Protein AF-A0A2N2CXR4-F1 (afdb_monomer_lite)

Foldseek 3Di:
DPPDPPPPWWALLRVLCVQLVHDLCRLCVQLVHHSVLSVLCGTLPPDVVNPDDPVSLLSSLVNSQDDPDVVLSVVSSVVSVLSNCLSRPPVSVVLLVQLDADALVVLVVQLVVLVVQLVVLVVVVVVQPPVPDHDPVRVVSVVSNVVSVSSNVSSVSNNSVNVSVPPDDDPDDPPPDDDDDDDDDDDDDDDDDDDDDDDDPDD

Radius of gyration: 23.23 Å; chains: 1; bounding box: 63×58×6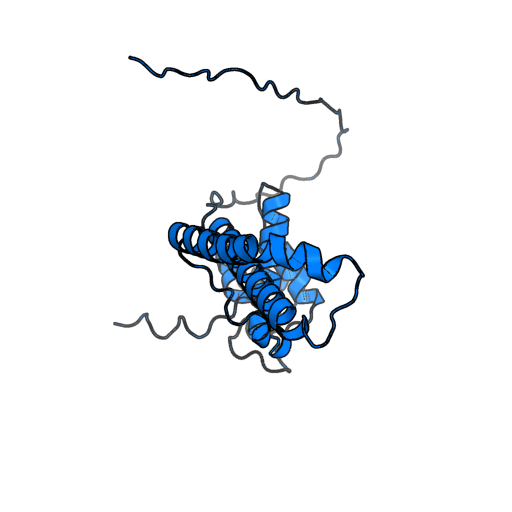0 Å

Structure (mmCIF, N/CA/C/O backbone):
data_AF-A0A2N2CXR4-F1
#
_entry.id   AF-A0A2N2CXR4-F1
#
loop_
_atom_site.group_PDB
_atom_site.id
_atom_site.type_symbol
_atom_site.label_atom_id
_atom_site.label_alt_id
_atom_site.label_comp_id
_atom_site.label_asym_id
_atom_site.label_entity_id
_atom_site.label_seq_id
_atom_site.pdbx_PDB_ins_code
_atom_site.Cartn_x
_atom_site.Cartn_y
_atom_site.Cartn_z
_atom_site.occupancy
_atom_site.B_iso_or_equiv
_atom_site.auth_seq_id
_atom_site.auth_comp_id
_atom_site.auth_asym_id
_atom_site.auth_atom_id
_atom_site.pdbx_PDB_model_num
ATOM 1 N N . MET A 1 1 ? 7.516 17.811 29.168 1.00 33.75 1 MET A N 1
ATOM 2 C CA . MET A 1 1 ? 8.165 16.706 28.424 1.00 33.75 1 MET A CA 1
ATOM 3 C C . MET A 1 1 ? 7.688 15.344 28.939 1.00 33.75 1 MET A C 1
ATOM 5 O O . MET A 1 1 ? 8.424 14.679 29.652 1.00 33.75 1 MET A O 1
ATOM 9 N N . LYS A 1 2 ? 6.444 14.931 28.651 1.00 31.83 2 LYS A N 1
ATOM 10 C CA . LYS A 1 2 ? 5.921 13.617 29.097 1.00 31.83 2 LYS A CA 1
ATOM 11 C C . LYS A 1 2 ? 5.058 12.871 28.061 1.00 31.83 2 LYS A C 1
ATOM 13 O O . LYS A 1 2 ? 4.431 11.892 28.432 1.00 31.83 2 LYS A O 1
ATOM 18 N N . ASN A 1 3 ? 5.061 13.284 26.787 1.00 34.56 3 ASN A N 1
ATOM 19 C CA . ASN A 1 3 ? 4.155 12.723 25.769 1.00 34.56 3 ASN A CA 1
ATOM 20 C C . ASN A 1 3 ? 4.818 12.120 24.518 1.00 34.56 3 ASN A C 1
ATOM 22 O O . ASN A 1 3 ? 4.102 11.640 23.654 1.00 34.56 3 ASN A O 1
ATOM 26 N N . GLU A 1 4 ? 6.146 12.072 24.398 1.00 30.48 4 GLU A N 1
ATOM 27 C CA . GLU A 1 4 ? 6.780 11.630 23.135 1.00 30.48 4 GLU A CA 1
ATOM 28 C C . GLU A 1 4 ? 7.177 10.144 23.100 1.00 30.48 4 GLU A C 1
ATOM 30 O O . GLU A 1 4 ? 7.598 9.640 22.063 1.00 30.48 4 GLU A O 1
ATOM 35 N N . MET A 1 5 ? 7.021 9.406 24.206 1.00 27.78 5 MET A N 1
ATOM 36 C CA . MET A 1 5 ? 7.515 8.023 24.311 1.00 27.78 5 MET A CA 1
ATOM 37 C C . MET A 1 5 ? 6.446 6.937 24.091 1.00 27.78 5 MET A C 1
ATOM 39 O O . MET A 1 5 ? 6.788 5.761 24.097 1.00 27.78 5 MET A O 1
ATOM 43 N N . ASN A 1 6 ? 5.173 7.305 23.885 1.00 29.72 6 ASN A N 1
ATOM 44 C CA . ASN A 1 6 ? 4.057 6.348 23.767 1.00 29.72 6 ASN A CA 1
ATOM 45 C C . ASN A 1 6 ? 3.526 6.167 22.329 1.00 29.72 6 ASN A C 1
ATOM 47 O O . ASN A 1 6 ? 2.698 5.296 22.080 1.00 29.72 6 ASN A O 1
ATOM 51 N N . GLU A 1 7 ? 4.013 6.970 21.380 1.00 39.06 7 GLU A N 1
ATOM 52 C CA . GLU A 1 7 ? 3.578 6.948 19.972 1.00 39.06 7 GLU A CA 1
ATOM 53 C C . GLU A 1 7 ? 4.252 5.831 19.151 1.00 39.06 7 GLU A C 1
ATOM 55 O O . GLU A 1 7 ? 3.796 5.496 18.068 1.00 39.06 7 GLU A O 1
ATOM 60 N N . ARG A 1 8 ? 5.322 5.200 19.660 1.00 40.19 8 ARG A N 1
ATOM 61 C CA . ARG A 1 8 ? 6.089 4.176 18.916 1.00 40.19 8 ARG A CA 1
ATOM 62 C C . ARG A 1 8 ? 5.565 2.741 19.055 1.00 40.19 8 ARG A C 1
ATOM 64 O O . ARG A 1 8 ? 6.205 1.825 18.554 1.00 40.19 8 ARG A O 1
ATOM 71 N N . CYS A 1 9 ? 4.439 2.533 19.742 1.00 45.31 9 CYS A N 1
ATOM 72 C CA . CYS A 1 9 ? 3.936 1.195 20.084 1.00 45.31 9 CYS A CA 1
ATOM 73 C C . CYS A 1 9 ? 2.449 0.973 19.748 1.00 45.31 9 CYS A C 1
ATOM 75 O O . CYS A 1 9 ? 1.791 0.151 20.395 1.00 45.31 9 CYS A O 1
ATOM 77 N N . LYS A 1 10 ? 1.900 1.679 18.756 1.00 59.31 10 LYS A N 1
ATOM 78 C CA . LYS A 1 10 ? 0.556 1.398 18.230 1.00 59.31 10 LYS A CA 1
ATOM 79 C C . LYS A 1 10 ? 0.675 0.654 16.901 1.00 59.31 10 LYS A C 1
ATOM 81 O O . LYS A 1 10 ? 1.499 1.021 16.077 1.00 59.31 10 LYS A O 1
ATOM 86 N N . SER A 1 11 ? -0.102 -0.414 16.733 1.00 80.00 11 SER A N 1
ATOM 87 C CA . SER A 1 11 ? -0.274 -1.042 15.417 1.00 80.00 11 SER A CA 1
ATOM 88 C C . SER A 1 11 ? -1.211 -0.200 14.552 1.00 80.00 11 SER A C 1
ATOM 90 O O . SER A 1 11 ? -2.109 0.464 15.084 1.00 80.00 11 SER A O 1
ATOM 92 N N . VAL A 1 12 ? -1.095 -0.325 13.228 1.00 86.88 12 VAL A N 1
ATOM 93 C CA . VAL A 1 12 ? -2.040 0.267 12.266 1.00 86.88 12 VAL A CA 1
ATOM 94 C C . VAL A 1 12 ? -3.501 -0.014 12.636 1.00 86.88 12 VAL A C 1
ATOM 96 O O . VAL A 1 12 ? -4.352 0.868 12.551 1.00 86.88 12 VAL A O 1
ATOM 99 N N . LEU A 1 13 ? -3.813 -1.223 13.111 1.00 90.44 13 LEU A N 1
ATOM 100 C CA . LEU A 1 13 ? -5.183 -1.618 13.459 1.00 90.44 13 LEU A CA 1
ATOM 101 C C . LEU A 1 13 ? -5.772 -0.768 14.591 1.00 90.44 13 LEU A C 1
ATOM 103 O O . LEU A 1 13 ? -6.946 -0.392 14.537 1.00 90.44 13 LEU A O 1
ATOM 107 N N . LYS A 1 14 ? -4.949 -0.430 15.589 1.00 92.25 14 LYS A N 1
ATOM 108 C CA . LYS A 1 14 ? -5.348 0.428 16.704 1.00 92.25 14 LYS A CA 1
ATOM 109 C C . LYS A 1 14 ? -5.661 1.842 16.231 1.00 92.25 14 LYS A C 1
ATOM 111 O O . LYS A 1 14 ? -6.674 2.411 16.637 1.00 92.25 14 LYS A O 1
ATOM 116 N N . ASP A 1 15 ? -4.817 2.382 15.359 1.00 89.38 15 ASP A N 1
ATOM 117 C CA . ASP A 1 15 ? -4.978 3.737 14.837 1.00 89.38 15 ASP A CA 1
ATOM 118 C C . ASP A 1 15 ? -6.276 3.868 14.038 1.00 89.38 15 ASP A C 1
ATOM 120 O O . ASP A 1 15 ? -7.032 4.820 14.238 1.00 89.38 15 ASP A O 1
ATOM 124 N N . TYR A 1 16 ? -6.600 2.882 13.197 1.00 91.69 16 TYR A N 1
ATOM 125 C CA . TYR A 1 16 ? -7.872 2.866 12.472 1.00 91.69 16 TYR A CA 1
ATOM 126 C C . TYR A 1 16 ? -9.084 2.773 13.398 1.00 91.69 16 TYR A C 1
ATOM 128 O O . TYR A 1 16 ? -10.056 3.502 13.192 1.00 91.69 16 TYR A O 1
ATOM 136 N N . ARG A 1 17 ? -9.031 1.943 14.448 1.00 94.62 17 ARG A N 1
ATOM 137 C CA . ARG A 1 17 ? -10.114 1.872 15.439 1.00 94.62 17 ARG A CA 1
ATOM 138 C C . ARG A 1 17 ? -10.334 3.219 16.132 1.00 94.62 17 ARG A C 1
ATOM 140 O O . ARG A 1 17 ? -11.475 3.661 16.269 1.00 94.62 17 ARG A O 1
ATOM 147 N N . GLU A 1 18 ? -9.252 3.860 16.577 1.00 92.69 18 GLU A N 1
ATOM 148 C CA . GLU A 1 18 ? -9.302 5.159 17.258 1.00 92.69 18 GLU A CA 1
ATOM 149 C C . GLU A 1 18 ? -9.856 6.251 16.330 1.00 92.69 18 GLU A C 1
ATOM 151 O O . GLU A 1 18 ? -10.735 7.010 16.741 1.00 92.69 18 GLU A O 1
ATOM 156 N N . ARG A 1 19 ? -9.431 6.282 15.060 1.00 89.19 19 ARG A N 1
ATOM 157 C CA . ARG A 1 19 ? -9.952 7.210 14.037 1.00 89.19 19 ARG A CA 1
ATOM 158 C C . ARG A 1 19 ? -11.431 6.989 13.726 1.00 89.19 19 ARG A C 1
ATOM 160 O O . ARG A 1 19 ? -12.150 7.953 13.481 1.00 89.19 19 ARG A O 1
ATOM 167 N N . ALA A 1 20 ? -11.889 5.742 13.770 1.00 91.12 20 ALA A N 1
ATOM 168 C CA . ALA A 1 20 ? -13.296 5.387 13.611 1.00 91.12 20 ALA A CA 1
ATOM 169 C C . ALA A 1 20 ? -14.156 5.738 14.844 1.00 91.12 20 ALA A C 1
ATOM 171 O O . ALA A 1 20 ? -15.376 5.593 14.807 1.00 91.12 20 ALA A O 1
ATOM 172 N N . GLY A 1 21 ? -13.540 6.198 15.941 1.00 92.88 21 GLY A N 1
ATOM 173 C CA . GLY A 1 21 ? -14.231 6.598 17.166 1.00 92.88 21 GLY A CA 1
ATOM 174 C C . GLY A 1 21 ? -14.663 5.434 18.060 1.00 92.88 21 GLY A C 1
ATOM 175 O O . GLY A 1 21 ? -15.409 5.649 19.016 1.00 92.88 21 GLY A O 1
ATOM 176 N N . PHE A 1 22 ? -14.198 4.211 17.792 1.00 94.69 22 PHE A N 1
ATOM 177 C CA . PHE A 1 22 ? -14.579 3.038 18.575 1.00 94.69 22 PHE A CA 1
ATOM 178 C C . PHE A 1 22 ? -13.712 2.866 19.819 1.00 94.69 22 PHE A C 1
ATOM 180 O O . PHE A 1 22 ? -12.477 2.859 19.762 1.00 94.69 22 PHE A O 1
ATOM 187 N N . LYS A 1 23 ? -14.366 2.602 20.953 1.00 95.50 23 LYS A N 1
ATOM 188 C CA . LYS A 1 23 ? -13.687 2.036 22.126 1.00 95.50 23 LYS A CA 1
ATOM 189 C C . LYS A 1 23 ? -13.303 0.581 21.854 1.00 95.50 23 LYS A C 1
ATOM 191 O O . LYS A 1 23 ? -13.947 -0.098 21.055 1.00 95.50 23 LYS A O 1
ATOM 196 N N . GLN A 1 24 ? -12.270 0.092 22.535 1.00 95.25 24 GLN A N 1
ATOM 197 C CA . GLN A 1 24 ? -11.781 -1.275 22.351 1.00 95.25 24 GLN A CA 1
ATOM 198 C C . GLN A 1 24 ? -12.871 -2.311 22.667 1.00 95.25 24 GLN A C 1
ATOM 200 O O . GLN A 1 24 ? -13.072 -3.247 21.903 1.00 95.25 24 GLN A O 1
ATOM 205 N N . GLU A 1 25 ? -13.627 -2.127 23.748 1.00 96.31 25 GLU A N 1
ATOM 206 C CA . GLU A 1 25 ? -14.702 -3.043 24.144 1.00 96.31 25 GLU A CA 1
ATOM 207 C C . GLU A 1 25 ? -15.841 -3.063 23.121 1.00 96.31 25 GLU A C 1
ATOM 209 O O . GLU A 1 25 ? -16.373 -4.125 22.801 1.00 96.31 25 GLU A O 1
ATOM 214 N N . GLU A 1 26 ? -16.184 -1.896 22.572 1.00 96.94 26 GLU A N 1
ATOM 215 C CA . GLU A 1 26 ? -17.220 -1.776 21.548 1.00 96.94 26 GLU A CA 1
ATOM 216 C C . GLU A 1 26 ? -16.802 -2.479 20.253 1.00 96.94 26 GLU A C 1
ATOM 218 O O . GLU A 1 26 ? -17.575 -3.252 19.684 1.00 96.94 26 GLU A O 1
ATOM 223 N N . ALA A 1 27 ? -15.568 -2.249 19.800 1.00 96.81 27 ALA A N 1
ATOM 224 C CA . ALA A 1 27 ? -15.033 -2.909 18.617 1.00 96.81 27 ALA A CA 1
ATOM 225 C C . ALA A 1 27 ? -14.952 -4.429 18.812 1.00 96.81 27 ALA A C 1
ATOM 227 O O . ALA A 1 27 ? -15.399 -5.179 17.948 1.00 96.81 27 ALA A O 1
ATOM 228 N N . ALA A 1 28 ? -14.460 -4.893 19.965 1.00 97.12 28 ALA A N 1
ATOM 229 C CA . ALA A 1 28 ? -14.369 -6.316 20.282 1.00 97.12 28 ALA A CA 1
ATOM 230 C C . ALA A 1 28 ? -15.746 -6.995 20.253 1.00 97.12 28 ALA A C 1
ATOM 232 O O . ALA A 1 28 ? -15.895 -8.061 19.651 1.00 97.12 28 ALA A O 1
ATOM 233 N N . GLN A 1 29 ? -16.769 -6.338 20.811 1.00 97.12 29 GLN A N 1
ATOM 234 C CA . GLN A 1 29 ? -18.146 -6.822 20.762 1.00 97.12 29 GLN A CA 1
ATOM 235 C C . GLN A 1 29 ? -18.660 -6.934 19.320 1.00 97.12 29 GLN A C 1
ATOM 237 O O . GLN A 1 29 ? -19.225 -7.962 18.955 1.00 97.12 29 GLN A O 1
ATOM 242 N N . ARG A 1 30 ? -18.441 -5.913 18.479 1.00 96.81 30 ARG A N 1
ATOM 243 C CA . ARG A 1 30 ? -18.871 -5.928 17.067 1.00 96.81 30 ARG A CA 1
ATOM 244 C C . ARG A 1 30 ? -18.117 -6.961 16.222 1.00 96.81 30 ARG A C 1
ATOM 246 O O . ARG A 1 30 ? -18.686 -7.511 15.284 1.00 96.81 30 ARG A O 1
ATOM 253 N N . LEU A 1 31 ? -16.865 -7.248 16.572 1.00 96.56 31 LEU A N 1
ATOM 254 C CA . LEU A 1 31 ? -16.030 -8.268 15.933 1.00 96.56 31 LEU A CA 1
ATOM 255 C C . LEU A 1 31 ? -16.291 -9.688 16.470 1.00 96.56 31 LEU A C 1
ATOM 257 O O . LEU A 1 31 ? -15.755 -10.646 15.913 1.00 96.56 31 LEU A O 1
ATOM 261 N N . ASN A 1 32 ? -17.124 -9.839 17.508 1.00 96.50 32 ASN A N 1
ATOM 262 C CA . ASN A 1 32 ? -17.390 -11.097 18.215 1.00 96.50 32 ASN A CA 1
ATOM 263 C C . ASN A 1 32 ? -16.116 -11.774 18.760 1.00 96.50 32 ASN A C 1
ATOM 265 O O . ASN A 1 32 ? -15.952 -12.990 18.666 1.00 96.50 32 ASN A O 1
ATOM 269 N N . ILE A 1 33 ? -15.211 -10.985 19.343 1.00 96.19 33 ILE A N 1
ATOM 270 C CA . ILE A 1 33 ? -13.993 -11.458 20.017 1.00 96.19 33 ILE A CA 1
ATOM 271 C C . ILE A 1 33 ? -13.896 -10.856 21.421 1.00 96.19 33 ILE A C 1
ATOM 273 O O . ILE A 1 33 ? -14.597 -9.903 21.755 1.00 96.19 33 ILE A O 1
ATOM 277 N N . SER A 1 34 ? -13.021 -11.395 22.273 1.00 96.56 34 SER A N 1
ATOM 278 C CA . SER A 1 34 ? -12.802 -10.796 23.594 1.00 96.56 34 SER A CA 1
ATOM 279 C C . SER A 1 34 ? -12.026 -9.478 23.478 1.00 96.56 34 SER A C 1
ATOM 281 O O . SER A 1 34 ? -11.132 -9.352 22.637 1.00 96.56 34 SER A O 1
ATOM 283 N N . SER A 1 35 ? -12.294 -8.514 24.366 1.00 95.31 35 SER A N 1
ATOM 284 C CA . SER A 1 35 ? -11.517 -7.265 24.436 1.00 95.31 35 SER A CA 1
ATOM 285 C C . SER A 1 35 ? -10.022 -7.522 24.632 1.00 95.31 35 SER A C 1
ATOM 287 O O . SER A 1 35 ? -9.202 -6.757 24.136 1.00 95.31 35 SER A O 1
ATOM 289 N N . HIS A 1 36 ? -9.661 -8.612 25.318 1.00 92.94 36 HIS A N 1
ATOM 290 C CA . HIS A 1 36 ? -8.273 -9.034 25.499 1.00 92.94 36 HIS A CA 1
ATOM 291 C C . HIS A 1 36 ? -7.646 -9.553 24.195 1.00 92.94 36 HIS A C 1
ATOM 293 O O . HIS A 1 36 ? -6.500 -9.241 23.887 1.00 92.94 36 HIS A O 1
ATOM 299 N N . THR A 1 37 ? -8.404 -10.299 23.389 1.00 92.50 37 THR A N 1
ATOM 300 C CA . THR A 1 37 ? -7.968 -10.742 22.057 1.00 92.50 37 THR A CA 1
ATOM 301 C C . THR A 1 37 ? -7.712 -9.543 21.149 1.00 92.50 37 THR A C 1
ATOM 303 O O . THR A 1 37 ? -6.657 -9.472 20.523 1.00 92.50 37 THR A O 1
ATOM 306 N N . LEU A 1 38 ? -8.640 -8.579 21.125 1.00 94.25 38 LEU A N 1
ATOM 307 C CA . LEU A 1 38 ? -8.474 -7.358 20.339 1.00 94.25 38 LEU A CA 1
ATOM 308 C C . LEU A 1 38 ? -7.246 -6.557 20.786 1.00 94.25 38 LEU A C 1
ATOM 310 O O . LEU A 1 38 ? -6.463 -6.131 19.945 1.00 94.25 38 LEU A O 1
ATOM 314 N N . TYR A 1 39 ? -7.042 -6.415 22.100 1.00 91.81 39 TYR A N 1
ATOM 315 C CA . TYR A 1 39 ? -5.843 -5.780 22.649 1.00 91.81 39 TYR A CA 1
ATOM 316 C C . TYR A 1 39 ? -4.564 -6.409 22.087 1.00 91.81 39 TYR A C 1
ATOM 318 O O . TYR A 1 39 ? -3.698 -5.690 21.600 1.00 91.81 39 TYR A O 1
ATOM 326 N N . ASN A 1 40 ? -4.468 -7.742 22.102 1.00 89.38 40 ASN A N 1
ATOM 327 C CA . ASN A 1 40 ? -3.290 -8.458 21.611 1.00 89.38 40 ASN A CA 1
ATOM 328 C C . ASN A 1 40 ? -3.030 -8.190 20.121 1.00 89.38 40 ASN A C 1
ATOM 330 O O . ASN A 1 40 ? -1.880 -7.952 19.753 1.00 89.38 40 ASN A O 1
ATOM 334 N N . TYR A 1 41 ? -4.078 -8.166 19.289 1.00 90.94 41 TYR A N 1
ATOM 335 C CA . TYR A 1 41 ? -3.968 -7.818 17.865 1.00 90.94 41 TYR A CA 1
ATOM 336 C C . TYR A 1 41 ? -3.519 -6.373 17.636 1.00 90.94 41 TYR A C 1
ATOM 338 O O . TYR A 1 41 ? -2.849 -6.083 16.651 1.00 90.94 41 TYR A O 1
ATOM 346 N N . GLU A 1 42 ? -3.886 -5.469 18.543 1.00 89.50 42 GLU A N 1
ATOM 347 C CA . GLU A 1 42 ? -3.612 -4.039 18.429 1.00 89.50 42 GLU A CA 1
ATOM 348 C C . GLU A 1 42 ? -2.249 -3.611 19.002 1.00 89.50 42 GLU A C 1
ATOM 350 O O . GLU A 1 42 ? -1.828 -2.462 18.814 1.00 89.50 42 GLU A O 1
ATOM 355 N N . THR A 1 43 ? -1.542 -4.510 19.689 1.00 82.69 43 THR A N 1
ATOM 356 C CA . THR A 1 43 ? -0.212 -4.228 20.243 1.00 82.69 43 THR A CA 1
ATOM 357 C C . THR A 1 43 ? 0.886 -4.267 19.175 1.00 82.69 43 THR A C 1
ATOM 359 O O . THR A 1 43 ? 0.897 -5.138 18.312 1.00 82.69 43 THR A O 1
ATOM 362 N N . ALA A 1 44 ? 1.861 -3.351 19.255 1.00 59.75 44 ALA A N 1
ATOM 363 C CA . ALA A 1 44 ? 2.950 -3.223 18.272 1.00 59.75 44 ALA A CA 1
ATOM 364 C C . ALA A 1 44 ? 3.915 -4.424 18.184 1.00 59.75 44 ALA A C 1
ATOM 366 O O . ALA A 1 44 ? 4.764 -4.474 17.299 1.00 59.75 44 ALA A O 1
ATOM 367 N N . HIS A 1 45 ? 3.793 -5.413 19.071 1.00 61.62 45 HIS A N 1
ATOM 368 C CA . HIS A 1 45 ? 4.546 -6.660 18.987 1.00 61.62 45 HIS A CA 1
ATOM 369 C C . HIS A 1 45 ? 3.670 -7.763 18.403 1.00 61.62 45 HIS A C 1
ATOM 371 O O . HIS A 1 45 ? 3.243 -8.687 19.104 1.00 61.62 45 HIS A O 1
ATOM 377 N N . VAL A 1 46 ? 3.436 -7.683 17.093 1.00 60.12 46 VAL A N 1
ATOM 378 C CA . VAL A 1 46 ? 2.812 -8.772 16.346 1.00 60.12 46 VAL A CA 1
ATOM 379 C C . VAL A 1 46 ? 3.799 -9.940 16.280 1.00 60.12 46 VAL A C 1
ATOM 381 O O . VAL A 1 46 ? 4.619 -10.079 15.378 1.00 60.12 46 VAL A O 1
ATOM 384 N N . THR A 1 47 ? 3.759 -10.792 17.298 1.00 62.88 47 THR A N 1
ATOM 385 C CA . THR A 1 47 ? 4.366 -12.123 17.236 1.00 62.88 47 THR A CA 1
ATOM 386 C C . THR A 1 47 ? 3.424 -13.054 16.477 1.00 62.88 47 THR A C 1
ATOM 388 O O . THR A 1 47 ? 2.219 -12.808 16.428 1.00 62.88 47 THR A O 1
ATOM 391 N N . ARG A 1 48 ? 3.917 -14.187 15.954 1.00 63.09 48 ARG A N 1
ATOM 392 C CA . ARG A 1 48 ? 3.051 -15.199 15.307 1.00 63.09 48 ARG A CA 1
ATOM 393 C C . ARG A 1 48 ? 1.843 -15.622 16.162 1.00 63.09 48 ARG A C 1
ATOM 395 O O . ARG A 1 48 ? 0.853 -16.075 15.610 1.00 63.09 48 ARG A O 1
ATOM 402 N N . ARG A 1 49 ? 1.923 -15.497 17.493 1.00 66.75 49 ARG A N 1
ATOM 403 C CA . ARG A 1 49 ? 0.842 -15.855 18.428 1.00 66.75 49 ARG A CA 1
ATOM 404 C C . ARG A 1 49 ? -0.239 -14.780 18.569 1.00 66.75 49 ARG A C 1
ATOM 406 O O . ARG A 1 49 ? -1.354 -15.115 18.945 1.00 66.75 49 ARG A O 1
ATOM 413 N N . ASN A 1 50 ? 0.086 -13.529 18.251 1.00 76.62 50 ASN A N 1
ATOM 414 C CA . ASN A 1 50 ? -0.810 -12.376 18.367 1.00 76.62 50 ASN A CA 1
ATOM 415 C C . ASN A 1 50 ? -1.157 -11.785 16.992 1.00 76.62 50 ASN A C 1
ATOM 417 O O . ASN A 1 50 ? -1.647 -10.663 16.916 1.00 76.62 50 ASN A O 1
ATOM 421 N N . MET A 1 51 ? -0.895 -12.524 15.910 1.00 84.31 51 MET A N 1
ATOM 422 C CA . MET A 1 51 ? -1.316 -12.137 14.570 1.00 84.31 51 MET A CA 1
ATOM 423 C C . MET A 1 51 ? -2.839 -12.290 14.464 1.00 84.31 51 MET A C 1
ATOM 425 O O . MET A 1 51 ? -3.343 -13.392 14.716 1.00 84.31 51 MET A O 1
ATOM 429 N N . PRO A 1 52 ? -3.588 -11.230 14.122 1.00 89.50 52 PRO A N 1
ATOM 430 C CA . PRO A 1 52 ? -5.001 -11.376 13.814 1.00 89.50 52 PRO A CA 1
ATOM 431 C C . PRO A 1 52 ? -5.175 -12.296 12.598 1.00 89.50 52 PRO A C 1
ATOM 433 O O . PRO A 1 52 ? -4.456 -12.136 11.614 1.00 89.50 52 PRO A O 1
ATOM 436 N N . PRO A 1 53 ? -6.122 -13.247 12.632 1.00 91.44 53 PRO A N 1
ATOM 437 C CA . PRO A 1 53 ? -6.518 -13.979 11.436 1.00 91.44 53 PRO A CA 1
ATOM 438 C C . PRO A 1 53 ? -7.003 -13.017 10.347 1.00 91.44 53 PRO A C 1
ATOM 440 O O . PRO A 1 53 ? -7.688 -12.040 10.660 1.00 91.44 53 PRO A O 1
ATOM 443 N N . ASP A 1 54 ? -6.736 -13.334 9.080 1.00 91.88 54 ASP A N 1
ATOM 444 C CA . ASP A 1 54 ? -7.119 -12.491 7.937 1.00 91.88 54 ASP A CA 1
ATOM 445 C C . ASP A 1 54 ? -8.613 -12.138 7.947 1.00 91.88 54 ASP A C 1
ATOM 447 O O . ASP A 1 54 ? -8.991 -10.992 7.719 1.00 91.88 54 ASP A O 1
ATOM 451 N N . GLU A 1 55 ? -9.479 -13.091 8.305 1.00 94.81 55 GLU A N 1
ATOM 452 C CA . GLU A 1 55 ? -10.925 -12.868 8.429 1.00 94.81 55 GLU A CA 1
ATOM 453 C C . GLU A 1 55 ? -11.281 -11.782 9.454 1.00 94.81 55 GLU A C 1
ATOM 455 O O . GLU A 1 55 ? -12.239 -11.029 9.263 1.00 94.81 55 GLU A O 1
ATOM 460 N N . ILE A 1 56 ? -10.521 -11.686 10.549 1.00 95.06 56 ILE A N 1
ATOM 461 C CA . ILE A 1 56 ? -10.710 -10.642 11.557 1.00 95.06 56 ILE A CA 1
ATOM 462 C C . ILE A 1 56 ? -10.225 -9.300 11.014 1.00 95.06 56 ILE A C 1
ATOM 464 O O . ILE A 1 56 ? -10.927 -8.306 11.182 1.00 95.06 56 ILE A O 1
ATOM 468 N N . VAL A 1 57 ? -9.086 -9.264 10.317 1.00 94.12 57 VAL A N 1
ATOM 469 C CA . VAL A 1 57 ? -8.581 -8.038 9.676 1.00 94.12 57 VAL A CA 1
ATOM 470 C C . VAL A 1 57 ? -9.583 -7.514 8.643 1.00 94.12 57 VAL A C 1
ATOM 472 O O . VAL A 1 57 ? -9.872 -6.319 8.619 1.00 94.12 57 VAL A O 1
ATOM 475 N N . LEU A 1 58 ? -10.188 -8.392 7.839 1.00 95.75 58 LEU A N 1
ATOM 476 C CA . LEU A 1 58 ? -11.230 -8.007 6.884 1.00 95.75 58 LEU A CA 1
ATOM 477 C C . LEU A 1 58 ? -12.447 -7.395 7.593 1.00 95.75 58 LEU A C 1
ATOM 479 O O . LEU A 1 58 ? -12.856 -6.288 7.240 1.00 95.75 58 LEU A O 1
ATOM 483 N N . LYS A 1 59 ? -12.953 -8.025 8.660 1.00 96.69 59 LYS A N 1
ATOM 484 C CA . LYS A 1 59 ? -14.048 -7.458 9.472 1.00 96.69 59 LYS A CA 1
ATOM 485 C C . LYS A 1 59 ? -13.673 -6.124 10.120 1.00 96.69 59 LYS A C 1
ATOM 487 O O . LYS A 1 59 ? -14.506 -5.227 10.206 1.00 96.69 59 LYS A O 1
ATOM 492 N N . MET A 1 60 ? -12.423 -5.961 10.555 1.00 95.56 60 MET A N 1
ATOM 493 C CA . MET A 1 60 ? -11.921 -4.682 11.063 1.00 95.56 60 MET A CA 1
ATOM 494 C C . MET A 1 60 ? -11.947 -3.602 9.980 1.00 95.56 60 MET A C 1
ATOM 496 O O . MET A 1 60 ? -12.368 -2.488 10.264 1.00 95.56 60 MET A O 1
ATOM 500 N N . THR A 1 61 ? -11.564 -3.917 8.737 1.00 94.94 61 THR A N 1
ATOM 501 C CA . THR A 1 61 ? -11.622 -2.939 7.634 1.00 94.94 61 THR A CA 1
ATOM 502 C C . THR A 1 61 ? -13.053 -2.516 7.311 1.00 94.94 61 THR A C 1
ATOM 504 O O . THR A 1 61 ? -13.297 -1.353 7.005 1.00 94.94 61 THR A O 1
ATOM 507 N N . GLU A 1 62 ? -14.016 -3.431 7.422 1.00 94.75 62 GLU A N 1
ATOM 508 C CA . GLU A 1 62 ? -15.438 -3.120 7.255 1.00 94.75 62 GLU A CA 1
ATOM 509 C C . GLU A 1 62 ? -15.969 -2.254 8.398 1.00 94.75 62 GLU A C 1
ATOM 511 O O . GLU A 1 62 ? -16.736 -1.325 8.160 1.00 94.75 62 GLU A O 1
ATOM 516 N N . LEU A 1 63 ? -15.544 -2.538 9.631 1.00 95.50 63 LEU A N 1
ATOM 517 C CA . LEU A 1 63 ? -16.001 -1.828 10.819 1.00 95.50 63 LEU A CA 1
ATOM 518 C C . LEU A 1 63 ? -15.386 -0.428 10.945 1.00 95.50 63 LEU A C 1
ATOM 520 O O . LEU A 1 63 ? -16.092 0.514 11.295 1.00 95.50 63 LEU A O 1
ATOM 524 N N . TYR A 1 64 ? -14.080 -0.292 10.714 1.00 94.19 64 TYR A N 1
ATOM 525 C CA . TYR A 1 64 ? -13.336 0.942 10.982 1.00 94.19 64 TYR A CA 1
ATOM 526 C C . TYR A 1 64 ? -13.382 1.933 9.817 1.00 94.19 64 TYR A C 1
ATOM 528 O O . TYR A 1 64 ? -13.192 3.130 10.026 1.00 94.19 64 TYR A O 1
ATOM 536 N N . ILE A 1 65 ? -13.642 1.464 8.594 1.00 92.19 65 ILE A N 1
ATOM 537 C CA . ILE A 1 65 ? -13.737 2.327 7.418 1.00 92.19 65 ILE A CA 1
ATOM 538 C C . ILE A 1 65 ? -15.197 2.504 7.027 1.00 92.19 65 ILE A C 1
ATOM 540 O O . ILE A 1 65 ? -15.834 1.580 6.518 1.00 92.19 65 ILE A O 1
ATOM 544 N N . ASN A 1 66 ? -15.675 3.731 7.212 1.00 88.06 66 ASN A N 1
ATOM 545 C CA . ASN A 1 66 ? -16.953 4.208 6.715 1.00 88.06 66 ASN A CA 1
ATOM 546 C C . ASN A 1 66 ? -16.726 5.555 6.020 1.00 88.06 66 ASN A C 1
ATOM 548 O O . ASN A 1 66 ? -16.101 6.455 6.587 1.00 88.06 66 ASN A O 1
ATOM 552 N N . ASP A 1 67 ? -17.181 5.671 4.780 1.00 87.00 67 ASP A N 1
ATOM 553 C CA . ASP A 1 67 ? -17.036 6.873 3.972 1.00 87.00 67 ASP A CA 1
ATOM 554 C C . ASP A 1 67 ? -18.256 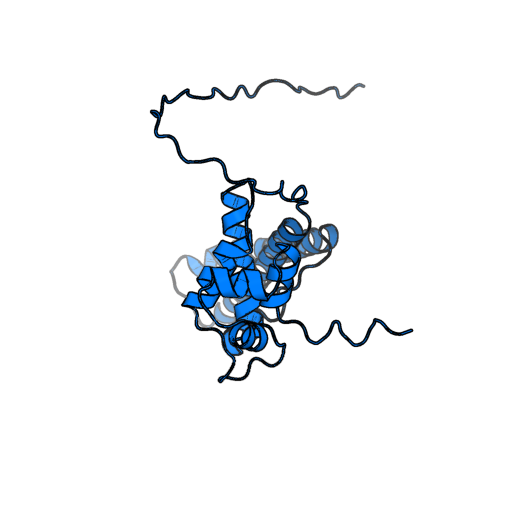7.014 3.049 1.00 87.00 67 ASP A C 1
ATOM 556 O O . ASP A 1 67 ? -18.716 6.029 2.480 1.00 87.00 67 ASP A O 1
ATOM 560 N N . ASP A 1 68 ? -18.780 8.235 2.905 1.00 88.25 68 ASP A N 1
ATOM 561 C CA . ASP A 1 68 ? -19.966 8.512 2.080 1.00 88.25 68 ASP A CA 1
ATOM 562 C C . ASP A 1 68 ? -19.734 8.230 0.583 1.00 88.25 68 ASP A C 1
ATOM 564 O O . ASP A 1 68 ? -20.689 8.041 -0.175 1.00 88.25 68 ASP A O 1
ATOM 568 N N . ASP A 1 69 ? -18.473 8.243 0.138 1.00 88.75 69 ASP A N 1
ATOM 569 C CA . ASP A 1 69 ? -18.092 7.921 -1.234 1.00 88.75 69 ASP A CA 1
ATOM 570 C C . ASP A 1 69 ? -17.627 6.454 -1.324 1.00 88.75 69 ASP A C 1
ATOM 572 O O . ASP A 1 69 ? -16.565 6.122 -0.788 1.00 88.75 69 ASP A O 1
ATOM 576 N N . PRO A 1 70 ? -18.348 5.575 -2.050 1.00 89.00 70 PRO A N 1
ATOM 577 C CA . PRO A 1 70 ? -18.039 4.145 -2.106 1.00 89.00 70 PRO A CA 1
ATOM 578 C C . PRO A 1 70 ? -16.686 3.837 -2.766 1.00 89.00 70 PRO A C 1
ATOM 580 O O . PRO A 1 70 ? -16.058 2.820 -2.465 1.00 89.00 70 PRO A O 1
ATOM 583 N N . VAL A 1 71 ? -16.205 4.700 -3.667 1.00 88.50 71 VAL A N 1
ATOM 584 C CA . VAL A 1 71 ? -14.887 4.529 -4.293 1.00 88.50 71 VAL A CA 1
ATOM 585 C C . VAL A 1 71 ? -13.801 4.842 -3.271 1.00 88.50 71 VAL A C 1
ATOM 587 O O . VAL A 1 71 ? -12.862 4.059 -3.101 1.00 88.50 71 VAL A O 1
ATOM 590 N N . ARG A 1 72 ? -13.955 5.954 -2.543 1.00 87.75 72 ARG A N 1
ATOM 591 C CA . ARG A 1 72 ? -13.020 6.355 -1.486 1.00 87.75 72 ARG A CA 1
ATOM 592 C C . ARG A 1 72 ? -13.031 5.372 -0.319 1.00 87.75 72 ARG A C 1
ATOM 594 O O . ARG A 1 72 ? -11.967 5.041 0.198 1.00 87.75 72 ARG A O 1
ATOM 601 N N . GLU A 1 73 ? -14.201 4.865 0.054 1.00 89.75 73 GLU A N 1
ATOM 602 C CA . GLU A 1 73 ? -14.376 3.826 1.069 1.00 89.75 73 GLU A CA 1
ATOM 603 C C . GLU A 1 73 ? -13.572 2.571 0.710 1.00 89.75 73 GLU A C 1
ATOM 605 O O . GLU A 1 73 ? -12.740 2.112 1.497 1.00 89.75 73 GLU A O 1
ATOM 610 N N . ARG A 1 74 ? -13.754 2.052 -0.513 1.00 91.00 74 ARG A N 1
ATOM 611 C CA . ARG A 1 74 ? -13.007 0.891 -1.016 1.00 91.00 74 ARG A CA 1
ATOM 612 C C . ARG A 1 74 ? -11.500 1.141 -0.972 1.00 91.00 74 ARG A C 1
ATOM 614 O O . ARG A 1 74 ? -10.757 0.285 -0.499 1.00 91.00 74 ARG A O 1
ATOM 621 N N . MET A 1 75 ? -11.052 2.311 -1.428 1.00 89.69 75 MET A N 1
ATOM 622 C CA . MET A 1 75 ? -9.633 2.673 -1.415 1.00 89.69 75 MET A CA 1
ATOM 623 C C . MET A 1 75 ? -9.062 2.754 0.006 1.00 89.69 75 MET A C 1
ATOM 625 O O . MET A 1 75 ? -7.976 2.235 0.246 1.00 89.69 75 MET A O 1
ATOM 629 N N . LYS A 1 76 ? -9.791 3.334 0.967 1.00 89.75 76 LYS A N 1
ATOM 630 C CA . LYS A 1 76 ? -9.383 3.383 2.383 1.00 89.75 76 LYS A CA 1
ATOM 631 C C . LYS A 1 76 ? -9.308 1.988 3.011 1.00 89.75 76 LYS A C 1
ATOM 633 O O . LYS A 1 76 ? -8.368 1.706 3.750 1.00 89.75 76 LYS A O 1
ATOM 638 N N . ARG A 1 77 ? -10.248 1.094 2.682 1.00 92.12 77 ARG A N 1
ATOM 639 C CA . ARG A 1 77 ? -10.201 -0.314 3.117 1.00 92.12 77 ARG A CA 1
ATOM 640 C C . ARG A 1 77 ? -8.974 -1.030 2.576 1.00 92.12 77 ARG A C 1
ATOM 642 O O . ARG A 1 77 ? -8.292 -1.716 3.330 1.00 92.12 77 ARG A O 1
ATOM 649 N N . ASP A 1 78 ? -8.692 -0.881 1.287 1.00 90.75 78 ASP A N 1
ATOM 650 C CA . ASP A 1 78 ? -7.518 -1.499 0.667 1.00 90.75 78 ASP A CA 1
ATOM 651 C C . ASP A 1 78 ? -6.219 -0.912 1.232 1.00 90.75 78 ASP A C 1
ATOM 653 O O . ASP A 1 78 ? -5.276 -1.654 1.503 1.00 90.75 78 ASP A O 1
ATOM 657 N N . TYR A 1 79 ? -6.200 0.390 1.519 1.00 88.50 79 TYR A N 1
ATOM 658 C CA . TYR A 1 79 ? -5.063 1.043 2.154 1.00 88.50 79 TYR A CA 1
ATOM 659 C C . TYR A 1 79 ? -4.772 0.495 3.558 1.00 88.50 79 TYR A C 1
ATOM 661 O O . TYR A 1 79 ? -3.635 0.114 3.838 1.00 88.50 79 TYR A O 1
ATOM 669 N N . MET A 1 80 ? -5.794 0.350 4.407 1.00 89.75 80 MET A N 1
ATOM 670 C CA . MET A 1 80 ? -5.645 -0.265 5.731 1.00 89.75 80 MET A CA 1
ATOM 671 C C . MET A 1 80 ? -5.054 -1.683 5.644 1.00 89.75 80 MET A C 1
ATOM 673 O O . MET A 1 80 ? -4.186 -2.037 6.443 1.00 89.75 80 MET A O 1
ATOM 677 N N . LYS A 1 81 ? -5.479 -2.492 4.661 1.00 90.31 81 LYS A N 1
ATOM 678 C CA . LYS A 1 81 ? -4.934 -3.846 4.440 1.00 90.31 81 LYS A CA 1
ATOM 679 C C . LYS A 1 81 ? -3.460 -3.801 4.040 1.00 90.31 81 LYS A C 1
ATOM 681 O O . LYS A 1 81 ? -2.669 -4.571 4.573 1.00 90.31 81 LYS A O 1
ATOM 686 N N . ILE A 1 82 ? -3.091 -2.901 3.128 1.00 86.81 82 ILE A N 1
ATOM 687 C CA . ILE A 1 82 ? -1.703 -2.726 2.675 1.00 86.81 82 ILE A CA 1
ATOM 688 C C . ILE A 1 82 ? -0.810 -2.313 3.844 1.00 86.81 82 ILE A C 1
ATOM 690 O O . ILE A 1 82 ? 0.258 -2.892 4.024 1.00 86.81 82 ILE A O 1
ATOM 694 N N . GLN A 1 83 ? -1.257 -1.368 4.672 1.00 85.50 83 GLN A N 1
ATOM 695 C CA . GLN A 1 83 ? -0.516 -0.961 5.864 1.00 85.50 83 GLN A CA 1
ATOM 696 C C . GLN A 1 83 ? -0.363 -2.114 6.856 1.00 85.50 83 GLN A C 1
ATOM 698 O O . GLN A 1 83 ? 0.744 -2.365 7.323 1.00 85.50 83 GLN A O 1
ATOM 703 N N . HIS A 1 84 ? -1.438 -2.865 7.117 1.00 87.31 84 HIS A N 1
ATOM 704 C CA . HIS A 1 84 ? -1.360 -4.043 7.974 1.00 87.31 84 HIS A CA 1
ATOM 705 C C . HIS A 1 84 ? -0.342 -5.063 7.444 1.00 87.31 84 HIS A C 1
ATOM 707 O O . HIS A 1 84 ? 0.523 -5.490 8.200 1.00 87.31 84 HIS A O 1
ATOM 713 N N . LEU A 1 85 ? -0.395 -5.414 6.154 1.00 86.69 85 LEU A N 1
ATOM 714 C CA . LEU A 1 85 ? 0.550 -6.351 5.536 1.00 86.69 85 LEU A CA 1
ATOM 715 C C . LEU A 1 85 ? 1.990 -5.831 5.558 1.00 86.69 85 LEU A C 1
ATOM 717 O O . LEU A 1 85 ? 2.914 -6.612 5.769 1.00 86.69 85 LEU A O 1
ATOM 721 N N . SER A 1 86 ? 2.187 -4.526 5.370 1.00 82.44 86 SER A N 1
ATOM 722 C CA . SER A 1 86 ? 3.509 -3.904 5.452 1.00 82.44 86 SER A CA 1
ATOM 723 C C . SER A 1 86 ? 4.116 -4.009 6.853 1.00 82.44 86 SER A C 1
ATOM 725 O O . SER A 1 86 ? 5.333 -4.133 6.968 1.00 82.44 86 SER A O 1
ATOM 727 N N . GLU A 1 87 ? 3.298 -3.963 7.907 1.00 81.31 87 GLU A N 1
ATOM 728 C CA . GLU A 1 87 ? 3.752 -4.134 9.294 1.00 81.31 87 GLU A CA 1
ATOM 729 C C . GLU A 1 87 ? 3.896 -5.608 9.693 1.00 81.31 87 GLU A C 1
ATOM 731 O O . GLU A 1 87 ? 4.781 -5.964 10.470 1.00 81.31 87 GLU A O 1
ATOM 736 N N . SER A 1 88 ? 3.011 -6.471 9.191 1.00 81.44 88 SER A N 1
ATOM 737 C CA . SER A 1 88 ? 2.821 -7.828 9.705 1.00 81.44 88 SER A CA 1
ATOM 738 C C . SER A 1 88 ? 3.529 -8.915 8.887 1.00 81.44 88 SER A C 1
ATOM 740 O O . SER A 1 88 ? 3.811 -9.999 9.410 1.00 81.44 88 SER A O 1
ATOM 742 N N . ASN A 1 89 ? 3.864 -8.642 7.622 1.00 84.44 89 ASN A N 1
ATOM 743 C CA . ASN A 1 89 ? 4.475 -9.595 6.701 1.00 84.44 89 ASN A CA 1
ATOM 744 C C . ASN A 1 89 ? 5.825 -9.079 6.179 1.00 84.44 89 ASN A C 1
ATOM 746 O O . ASN A 1 89 ? 5.888 -8.152 5.381 1.00 84.44 89 ASN A O 1
ATOM 750 N N . LEU A 1 90 ? 6.918 -9.740 6.580 1.00 82.56 90 LEU A N 1
ATOM 751 C CA . LEU A 1 90 ? 8.287 -9.355 6.206 1.00 82.56 90 LEU A CA 1
ATOM 752 C C . LEU A 1 90 ? 8.548 -9.397 4.695 1.00 82.56 90 LEU A C 1
ATOM 754 O O . LEU A 1 90 ? 9.275 -8.550 4.184 1.00 82.56 90 LEU A O 1
ATOM 758 N N . VAL A 1 91 ? 7.963 -10.364 3.981 1.00 84.38 91 VAL A N 1
ATOM 759 C CA . VAL A 1 91 ? 8.129 -10.468 2.523 1.00 84.38 91 VAL A CA 1
ATOM 760 C C . VAL A 1 91 ? 7.449 -9.278 1.861 1.00 84.38 91 VAL A C 1
ATOM 762 O O . VAL A 1 91 ? 8.090 -8.555 1.102 1.00 84.38 91 VAL A O 1
ATOM 765 N N . PHE A 1 92 ? 6.188 -9.023 2.215 1.00 83.12 92 PHE A N 1
ATOM 766 C CA . PHE A 1 92 ? 5.434 -7.887 1.692 1.00 83.12 92 PHE A CA 1
ATOM 767 C C . PHE A 1 92 ? 6.102 -6.548 2.042 1.00 83.12 92 PHE A C 1
ATOM 769 O O . PHE A 1 92 ? 6.323 -5.720 1.162 1.00 83.12 92 PHE A O 1
ATOM 776 N N . GLY A 1 93 ? 6.507 -6.369 3.302 1.00 78.44 93 GLY A N 1
ATOM 777 C CA . GLY A 1 93 ? 7.228 -5.185 3.762 1.00 78.44 93 GLY A CA 1
ATOM 778 C C . GLY A 1 93 ? 8.524 -4.954 2.986 1.00 78.44 93 GLY A C 1
ATOM 779 O O . GLY A 1 93 ? 8.785 -3.831 2.573 1.00 78.44 93 GLY A O 1
ATOM 780 N N . SER A 1 94 ? 9.299 -6.008 2.700 1.00 81.25 94 SER A N 1
ATOM 781 C CA . SER A 1 94 ? 10.542 -5.894 1.921 1.00 81.25 94 SER A CA 1
ATOM 782 C C . SER A 1 94 ? 10.329 -5.495 0.454 1.00 81.25 94 SER A C 1
ATOM 784 O O . SER A 1 94 ? 11.199 -4.862 -0.135 1.00 81.25 94 SER A O 1
ATOM 786 N N . MET A 1 95 ? 9.171 -5.814 -0.131 1.00 74.69 95 MET A N 1
ATOM 787 C CA . MET A 1 95 ? 8.822 -5.411 -1.499 1.00 74.69 95 MET A CA 1
ATOM 788 C C . MET A 1 95 ? 8.353 -3.952 -1.580 1.00 74.69 95 MET A C 1
ATOM 790 O O . MET A 1 95 ? 8.562 -3.297 -2.597 1.00 74.69 95 MET A O 1
ATOM 794 N N . PHE A 1 96 ? 7.745 -3.429 -0.510 1.00 70.31 96 PHE A N 1
ATOM 795 C CA . PHE A 1 96 ? 7.114 -2.104 -0.473 1.00 70.31 96 PHE A CA 1
ATOM 796 C C . PHE A 1 96 ? 7.713 -1.169 0.592 1.00 70.31 96 PHE A C 1
ATOM 798 O O . PHE A 1 96 ? 7.019 -0.288 1.101 1.00 70.31 96 PHE A O 1
ATOM 805 N N . LEU A 1 97 ? 9.013 -1.315 0.882 1.00 59.31 97 LEU A N 1
ATOM 806 C CA . LEU A 1 97 ? 9.774 -0.630 1.949 1.00 59.31 97 LEU A CA 1
ATOM 807 C C . LEU A 1 97 ? 9.618 0.909 2.007 1.00 59.31 97 LEU A C 1
ATOM 809 O O . LEU A 1 97 ? 9.953 1.513 3.022 1.00 59.31 97 LEU A O 1
ATOM 813 N N . ASN A 1 98 ? 9.088 1.548 0.958 1.00 57.50 98 ASN A N 1
ATOM 814 C CA . ASN A 1 98 ? 9.047 3.003 0.789 1.00 57.50 98 ASN A CA 1
ATOM 815 C C . ASN A 1 98 ? 7.640 3.599 0.605 1.00 57.50 98 ASN A C 1
ATOM 817 O O . ASN A 1 98 ? 7.51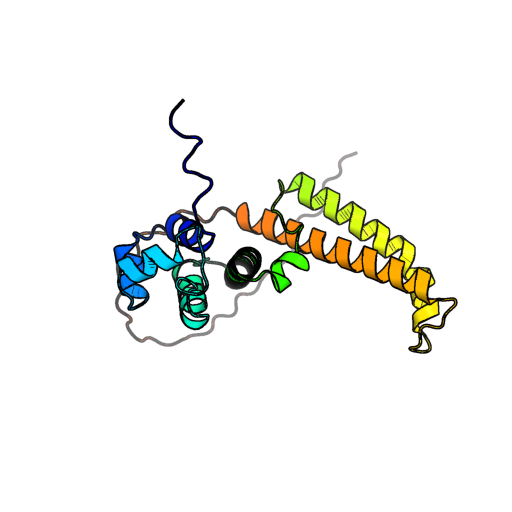6 4.763 0.202 1.00 57.50 98 ASN A O 1
ATOM 821 N N . VAL A 1 99 ? 6.570 2.848 0.886 1.00 64.62 99 VAL A N 1
ATOM 822 C CA . VAL A 1 99 ? 5.205 3.392 0.803 1.00 64.62 99 VAL A CA 1
ATOM 823 C C . VAL A 1 99 ? 4.848 4.152 2.089 1.00 64.62 99 VAL A C 1
ATOM 825 O O . VAL A 1 99 ? 4.078 3.684 2.924 1.00 64.62 99 VAL A O 1
ATOM 828 N N . MET A 1 100 ? 5.465 5.318 2.279 1.00 66.31 100 MET A N 1
ATOM 829 C CA . MET A 1 100 ? 5.230 6.213 3.411 1.00 66.31 100 MET A CA 1
ATOM 830 C C . MET A 1 100 ? 4.432 7.447 2.966 1.00 66.31 100 MET A C 1
ATOM 832 O O . MET A 1 100 ? 4.905 8.190 2.097 1.00 66.31 100 MET A O 1
ATOM 836 N N . PRO A 1 101 ? 3.270 7.737 3.583 1.00 66.25 101 PRO A N 1
ATOM 837 C CA . PRO A 1 101 ? 2.527 8.958 3.302 1.00 66.25 101 PRO A CA 1
ATOM 838 C C . PRO A 1 101 ? 3.391 10.189 3.566 1.00 66.25 101 PRO A C 1
ATOM 840 O O . PRO A 1 101 ? 3.842 10.431 4.686 1.00 66.25 101 PRO A O 1
ATOM 843 N N . ARG A 1 102 ? 3.598 10.997 2.529 1.00 74.62 102 ARG A N 1
ATOM 844 C CA . ARG A 1 102 ? 4.233 12.319 2.634 1.00 74.62 102 ARG A CA 1
ATOM 845 C C . ARG A 1 102 ? 3.163 13.401 2.741 1.00 74.62 102 ARG A C 1
ATOM 847 O O . ARG A 1 102 ? 1.962 13.112 2.646 1.00 74.62 102 ARG A O 1
ATOM 854 N N . ASP A 1 103 ? 3.555 14.655 2.939 1.00 86.50 103 ASP A N 1
ATOM 855 C CA . ASP A 1 103 ? 2.648 15.758 2.625 1.00 86.50 103 ASP A CA 1
ATOM 856 C C . ASP A 1 103 ? 2.234 15.711 1.150 1.00 86.50 103 ASP A C 1
ATOM 858 O O . ASP A 1 103 ? 2.971 15.214 0.300 1.00 86.50 103 ASP A O 1
ATOM 862 N N . LEU A 1 104 ? 1.001 16.141 0.868 1.00 89.38 104 LEU A N 1
ATOM 863 C CA . LEU A 1 104 ? 0.414 15.993 -0.461 1.00 89.38 104 LEU A CA 1
ATOM 864 C C . LEU A 1 104 ? 1.234 16.706 -1.554 1.00 89.38 104 LEU A C 1
ATOM 866 O O . LEU A 1 104 ? 1.455 16.077 -2.587 1.00 89.38 104 LEU A O 1
ATOM 870 N N . PRO A 1 105 ? 1.738 17.943 -1.348 1.00 92.19 105 PRO A N 1
ATOM 871 C CA . PRO A 1 105 ? 2.656 18.574 -2.295 1.00 92.19 105 PRO A CA 1
ATOM 872 C C . PRO A 1 105 ? 3.903 17.733 -2.581 1.00 92.19 105 PRO A C 1
ATOM 874 O O . PRO A 1 105 ? 4.197 17.467 -3.744 1.00 92.19 105 PRO A O 1
ATOM 877 N N . THR A 1 106 ? 4.602 17.255 -1.548 1.00 91.56 106 THR A N 1
ATOM 878 C CA . THR A 1 106 ? 5.799 16.423 -1.737 1.00 91.56 106 THR A CA 1
ATOM 879 C C . THR A 1 106 ? 5.471 15.112 -2.446 1.00 91.56 106 THR A C 1
ATOM 881 O O . THR A 1 106 ? 6.191 14.715 -3.357 1.00 91.56 106 THR A O 1
ATOM 884 N N . ALA A 1 107 ? 4.382 14.436 -2.069 1.00 92.19 107 ALA A N 1
ATOM 885 C CA . ALA A 1 107 ? 3.964 13.195 -2.720 1.00 92.19 107 ALA A CA 1
ATOM 886 C C . ALA A 1 107 ? 3.654 13.411 -4.210 1.00 92.19 107 ALA A C 1
ATOM 888 O O . ALA A 1 107 ? 4.028 12.589 -5.043 1.00 92.19 107 ALA A O 1
ATOM 889 N N . PHE A 1 108 ? 3.011 14.534 -4.542 1.00 94.25 108 PHE A N 1
ATOM 890 C CA . PHE A 1 108 ? 2.696 14.904 -5.917 1.00 94.25 108 PHE A CA 1
ATOM 891 C C . PHE A 1 108 ? 3.960 15.184 -6.736 1.00 94.25 108 PHE A C 1
ATOM 893 O O . PHE A 1 108 ? 4.112 14.623 -7.817 1.00 94.25 108 PHE A O 1
ATOM 900 N N . LEU A 1 109 ? 4.891 15.984 -6.207 1.00 95.38 109 LEU A N 1
ATOM 901 C CA . LEU A 1 109 ? 6.152 16.298 -6.887 1.00 95.38 109 LEU A CA 1
ATOM 902 C C . LEU A 1 109 ? 7.023 15.056 -7.096 1.00 95.38 109 LEU A C 1
ATOM 904 O O . LEU A 1 109 ? 7.541 14.856 -8.189 1.00 95.38 109 LEU A O 1
ATOM 908 N N . MET A 1 110 ? 7.146 14.198 -6.079 1.00 93.44 110 MET A N 1
ATOM 909 C CA . MET A 1 110 ? 7.876 12.934 -6.212 1.00 93.44 110 MET A CA 1
ATOM 910 C C . MET A 1 110 ? 7.257 12.062 -7.301 1.00 93.44 110 MET A C 1
ATOM 912 O O . MET A 1 110 ? 7.971 11.562 -8.156 1.00 93.44 110 MET A O 1
ATOM 916 N N . HIS A 1 111 ? 5.928 11.930 -7.322 1.00 95.50 111 HIS A N 1
ATOM 917 C CA . HIS A 1 111 ? 5.258 11.178 -8.377 1.00 95.50 111 HIS A CA 1
ATOM 918 C C . HIS A 1 111 ? 5.538 11.738 -9.778 1.00 95.50 111 HIS A C 1
ATOM 920 O O . HIS A 1 111 ? 5.766 10.961 -10.700 1.00 95.50 111 HIS A O 1
ATOM 926 N N . GLN A 1 112 ? 5.568 13.065 -9.941 1.00 97.19 112 GLN A N 1
ATOM 927 C CA . GLN A 1 112 ? 5.911 13.681 -11.225 1.00 97.19 112 GLN A CA 1
ATOM 928 C C . GLN A 1 112 ? 7.334 13.341 -11.677 1.00 97.19 112 GLN A C 1
ATOM 930 O O . GLN A 1 112 ? 7.519 13.046 -12.854 1.00 97.19 112 GLN A O 1
ATOM 935 N N . ILE A 1 113 ? 8.305 13.345 -10.758 1.00 95.31 113 ILE A N 1
ATOM 936 C CA . ILE A 1 113 ? 9.699 12.979 -11.052 1.00 95.31 113 ILE A CA 1
ATOM 937 C C . ILE A 1 113 ? 9.771 11.530 -11.549 1.00 95.31 113 ILE A C 1
ATOM 939 O O . ILE A 1 113 ? 10.199 11.303 -12.676 1.00 95.31 113 ILE A O 1
ATOM 943 N N . GLU A 1 114 ? 9.250 10.574 -10.773 1.00 96.06 114 GLU A N 1
ATOM 944 C CA . GLU A 1 114 ? 9.309 9.152 -11.154 1.00 96.06 114 GLU A CA 1
ATOM 945 C C . GLU A 1 114 ? 8.552 8.873 -12.467 1.00 96.06 114 GLU A C 1
ATOM 947 O O . GLU A 1 114 ? 8.961 8.064 -13.299 1.00 96.06 114 GLU A O 1
ATOM 952 N N . HIS A 1 115 ? 7.429 9.563 -12.688 1.00 97.25 115 HIS A N 1
ATOM 953 C CA . HIS A 1 115 ? 6.668 9.444 -13.929 1.00 97.25 115 HIS A CA 1
ATOM 954 C C . HIS A 1 115 ? 7.453 9.977 -15.141 1.00 97.25 115 HIS A C 1
ATOM 956 O O . HIS A 1 115 ? 7.356 9.426 -16.240 1.00 97.25 115 HIS A O 1
ATOM 962 N N . GLU A 1 116 ? 8.227 11.053 -14.975 1.00 97.25 116 GLU A N 1
ATOM 963 C CA . GLU A 1 116 ? 9.110 11.553 -16.031 1.00 97.25 116 GLU A CA 1
ATOM 964 C C . GLU A 1 116 ? 10.230 10.567 -16.366 1.00 97.25 116 GLU A C 1
ATOM 966 O O . GLU A 1 116 ? 10.550 10.415 -17.547 1.00 97.25 116 GLU A O 1
ATOM 971 N N . ASP A 1 117 ? 10.786 9.874 -15.375 1.00 95.62 117 ASP A N 1
ATOM 972 C CA . ASP A 1 117 ? 11.843 8.885 -15.592 1.00 95.62 117 ASP A CA 1
ATOM 973 C C . ASP A 1 117 ? 11.337 7.675 -16.387 1.00 95.62 117 ASP A C 1
ATOM 975 O O . ASP A 1 117 ? 11.935 7.315 -17.407 1.00 95.62 117 ASP A O 1
ATOM 979 N N . VAL A 1 118 ? 10.148 7.153 -16.063 1.00 97.19 118 VAL A N 1
ATOM 980 C CA . VAL A 1 118 ? 9.482 6.128 -16.892 1.00 97.19 118 VAL A CA 1
ATOM 981 C C . VAL A 1 118 ? 9.250 6.632 -18.318 1.00 97.19 118 VAL A C 1
ATOM 983 O O . VAL A 1 118 ? 9.555 5.937 -19.291 1.00 97.19 118 VAL A O 1
ATOM 986 N N . LYS A 1 119 ? 8.747 7.862 -18.467 1.00 97.00 119 LYS A N 1
ATOM 987 C CA . LYS A 1 119 ? 8.444 8.451 -19.778 1.00 97.00 119 LYS A CA 1
ATOM 988 C C . LYS A 1 119 ? 9.687 8.590 -20.663 1.00 97.00 119 LYS A C 1
ATOM 990 O O . LYS A 1 119 ? 9.591 8.424 -21.878 1.00 97.00 119 LYS A O 1
ATOM 995 N N . ARG A 1 120 ? 10.860 8.878 -20.085 1.00 96.31 120 ARG A N 1
ATOM 996 C CA . ARG A 1 120 ? 12.135 8.957 -20.827 1.00 96.31 120 ARG A CA 1
ATOM 997 C C . ARG A 1 120 ? 12.552 7.607 -21.414 1.00 96.31 120 ARG A C 1
ATOM 999 O O . ARG A 1 120 ? 13.186 7.577 -22.467 1.00 96.31 120 ARG A O 1
ATOM 1006 N N . LEU A 1 121 ? 12.187 6.508 -20.757 1.00 96.12 121 LEU A N 1
ATOM 1007 C CA . LEU A 1 121 ? 12.560 5.147 -21.150 1.00 96.12 121 LEU A CA 1
ATOM 1008 C C . LEU A 1 121 ? 11.503 4.439 -22.015 1.00 96.12 121 LEU A C 1
ATOM 1010 O O . LEU A 1 121 ? 11.807 3.429 -22.648 1.00 96.12 121 LEU A O 1
ATOM 1014 N N . GLU A 1 122 ? 10.284 4.977 -22.083 1.00 94.38 122 GLU A N 1
ATOM 1015 C CA . GLU A 1 122 ? 9.139 4.370 -22.772 1.00 94.38 122 GLU A CA 1
ATOM 1016 C C . GLU A 1 122 ? 9.394 4.123 -24.271 1.00 94.38 122 GLU A C 1
ATOM 1018 O O . GLU A 1 122 ? 9.133 3.034 -24.783 1.00 94.38 122 GLU A O 1
ATOM 1023 N N . GLU A 1 123 ? 9.930 5.119 -24.983 1.00 92.25 123 GLU A N 1
ATOM 1024 C CA . GLU A 1 123 ? 10.186 5.025 -26.428 1.00 92.25 123 GLU A CA 1
ATOM 1025 C C . GLU A 1 123 ? 11.244 3.968 -26.791 1.00 92.25 123 GLU A C 1
ATOM 1027 O O . GLU A 1 123 ? 10.985 3.136 -27.664 1.00 92.25 123 GLU A O 1
ATOM 1032 N N . PRO A 1 124 ? 12.428 3.930 -26.151 1.00 91.25 124 PRO A N 1
ATOM 1033 C CA . PRO A 1 124 ? 13.367 2.840 -26.386 1.00 91.25 124 PRO A CA 1
ATOM 1034 C C . PRO A 1 124 ? 12.810 1.473 -25.970 1.00 91.25 124 PRO A C 1
ATOM 1036 O O . PRO A 1 124 ? 12.994 0.511 -26.714 1.00 91.25 124 PRO A O 1
ATOM 1039 N N . MET A 1 125 ? 12.076 1.385 -24.851 1.00 94.06 125 MET A N 1
ATOM 1040 C CA . MET A 1 125 ? 11.511 0.114 -24.386 1.00 94.06 125 MET A CA 1
ATOM 1041 C C . MET A 1 125 ? 10.476 -0.450 -25.359 1.00 94.06 125 MET A C 1
ATOM 1043 O O . MET A 1 125 ? 10.433 -1.660 -25.566 1.00 94.06 125 MET A O 1
ATOM 1047 N N . ARG A 1 126 ? 9.692 0.406 -26.032 1.00 91.50 126 ARG A N 1
ATOM 1048 C CA . ARG A 1 126 ? 8.786 -0.030 -27.106 1.00 91.50 126 ARG A CA 1
ATOM 1049 C C . ARG A 1 126 ? 9.501 -0.842 -28.180 1.00 91.50 126 ARG A C 1
ATOM 1051 O O . ARG A 1 126 ? 8.893 -1.757 -28.713 1.00 91.50 126 ARG A O 1
ATOM 1058 N N . ARG A 1 127 ? 10.756 -0.519 -28.507 1.00 88.38 127 ARG A N 1
ATOM 1059 C CA . ARG A 1 127 ? 11.522 -1.265 -29.517 1.00 88.38 127 ARG A CA 1
ATOM 1060 C C . ARG A 1 127 ? 11.973 -2.631 -29.009 1.00 88.38 127 ARG A C 1
ATOM 1062 O O . ARG A 1 127 ? 11.893 -3.580 -29.776 1.00 88.38 127 ARG A O 1
ATOM 1069 N N . VAL A 1 128 ? 12.365 -2.706 -27.737 1.00 89.06 128 VAL A N 1
ATOM 1070 C CA . VAL A 1 128 ? 12.779 -3.946 -27.060 1.00 89.06 128 VAL A CA 1
ATOM 1071 C C . VAL A 1 128 ? 11.616 -4.939 -26.970 1.00 89.06 128 VAL A C 1
ATOM 1073 O O . VAL A 1 128 ? 11.758 -6.104 -27.288 1.00 89.06 128 VAL A O 1
ATOM 1076 N N . ILE A 1 129 ? 10.410 -4.492 -26.604 1.00 90.06 129 ILE A N 1
ATOM 1077 C CA . ILE A 1 129 ? 9.291 -5.418 -26.328 1.00 90.06 129 ILE A CA 1
ATOM 1078 C C . ILE A 1 129 ? 8.554 -5.956 -27.567 1.00 90.06 129 ILE A C 1
ATOM 1080 O O . ILE A 1 129 ? 7.644 -6.773 -27.412 1.00 90.06 129 ILE A O 1
ATOM 1084 N N . ILE A 1 130 ? 8.868 -5.487 -28.782 1.00 90.81 130 ILE A N 1
ATOM 1085 C CA . ILE A 1 130 ? 8.085 -5.803 -29.996 1.00 90.81 130 ILE A CA 1
ATOM 1086 C C . ILE A 1 130 ? 8.066 -7.300 -30.307 1.00 90.81 130 ILE A C 1
ATOM 1088 O O . ILE A 1 130 ? 7.043 -7.819 -30.757 1.00 90.81 130 ILE A O 1
ATOM 1092 N N . ASP A 1 131 ? 9.178 -7.994 -30.089 1.00 89.25 131 ASP A N 1
ATOM 1093 C CA . ASP A 1 131 ? 9.313 -9.416 -30.404 1.00 89.25 131 ASP A CA 1
ATOM 1094 C C . ASP A 1 131 ? 8.943 -10.335 -29.220 1.00 89.25 131 ASP A C 1
ATOM 1096 O O . ASP A 1 131 ? 9.025 -11.565 -29.328 1.00 89.25 131 ASP A O 1
ATOM 1100 N N . ASN A 1 132 ? 8.478 -9.736 -28.113 1.00 89.88 132 ASN A N 1
ATOM 1101 C CA . ASN A 1 132 ? 8.125 -10.390 -26.855 1.00 89.88 132 ASN A CA 1
ATOM 1102 C C . ASN A 1 132 ? 9.273 -11.231 -26.261 1.00 89.88 132 ASN A C 1
ATOM 1104 O O . ASN A 1 132 ? 9.036 -12.254 -25.606 1.00 89.88 132 ASN A O 1
ATOM 1108 N N . LYS A 1 133 ? 10.518 -10.820 -26.503 1.00 91.62 133 LYS A N 1
ATOM 1109 C CA . LYS A 1 133 ? 11.725 -11.385 -25.907 1.00 91.62 133 LYS A CA 1
ATOM 1110 C C . LYS A 1 133 ? 12.606 -10.241 -25.407 1.00 91.62 133 LYS A C 1
ATOM 1112 O O . LYS A 1 133 ? 12.453 -9.102 -25.808 1.00 91.62 133 LYS A O 1
ATOM 1117 N N . ILE A 1 134 ? 13.452 -10.550 -24.435 1.00 91.81 134 ILE A N 1
ATOM 1118 C CA . ILE A 1 134 ? 14.504 -9.648 -23.968 1.00 91.81 134 ILE A CA 1
ATOM 1119 C C . ILE A 1 134 ? 15.776 -10.460 -24.114 1.00 91.81 134 ILE A C 1
ATOM 1121 O O . ILE A 1 134 ? 15.907 -11.509 -23.472 1.00 91.81 134 ILE A O 1
ATOM 1125 N N . ASP A 1 135 ? 16.658 -10.032 -25.006 1.00 91.75 135 ASP A N 1
ATOM 1126 C CA . ASP A 1 135 ? 17.949 -10.685 -25.183 1.00 91.75 135 ASP A CA 1
ATOM 1127 C C . ASP A 1 135 ? 19.007 -10.167 -24.190 1.00 91.75 135 ASP A C 1
ATOM 1129 O O . ASP A 1 135 ? 18.760 -9.275 -23.376 1.00 91.75 135 ASP A O 1
ATOM 1133 N N . GLU A 1 136 ? 20.202 -10.762 -24.216 1.00 93.12 136 GLU A N 1
ATOM 1134 C CA . GLU A 1 136 ? 21.293 -10.395 -23.303 1.00 93.12 136 GLU A CA 1
ATOM 1135 C C . GLU A 1 136 ? 21.754 -8.938 -23.465 1.00 93.12 136 GLU A C 1
ATOM 1137 O O . GLU A 1 136 ? 22.233 -8.341 -22.504 1.00 93.12 136 GLU A O 1
ATOM 1142 N N . THR A 1 137 ? 21.604 -8.351 -24.655 1.00 90.88 137 THR A N 1
ATOM 1143 C CA . THR A 1 137 ? 21.984 -6.956 -24.923 1.00 90.88 137 THR A CA 1
ATOM 1144 C C . THR A 1 137 ? 20.925 -5.965 -24.441 1.00 90.88 137 THR A C 1
ATOM 1146 O O . THR A 1 137 ? 21.240 -4.817 -24.128 1.00 90.88 137 THR A O 1
ATOM 1149 N N . GLU A 1 138 ? 19.678 -6.416 -24.334 1.00 92.75 138 GLU A N 1
ATOM 1150 C CA . GLU A 1 138 ? 18.534 -5.625 -23.884 1.00 92.75 138 GLU A CA 1
ATOM 1151 C C . GLU A 1 138 ? 18.271 -5.756 -22.379 1.00 92.75 138 GLU A C 1
ATOM 1153 O O . GLU A 1 138 ? 17.620 -4.887 -21.792 1.00 92.75 138 GLU A O 1
ATOM 1158 N N . ALA A 1 139 ? 18.783 -6.815 -21.743 1.00 93.31 139 ALA A N 1
ATOM 1159 C CA . ALA A 1 139 ? 18.518 -7.169 -20.349 1.00 93.31 139 ALA A CA 1
ATOM 1160 C C . ALA A 1 139 ? 18.797 -6.025 -19.361 1.00 93.31 139 ALA A C 1
ATOM 1162 O O . ALA A 1 139 ? 17.957 -5.734 -18.506 1.00 93.31 139 ALA A O 1
ATOM 1163 N N . ASP A 1 140 ? 19.931 -5.339 -19.505 1.00 94.31 140 ASP A N 1
ATOM 1164 C CA . ASP A 1 140 ? 20.299 -4.220 -18.630 1.00 94.31 140 ASP A CA 1
ATOM 1165 C C . ASP A 1 140 ? 19.323 -3.044 -18.775 1.00 94.31 140 ASP A C 1
ATOM 1167 O O . ASP A 1 140 ? 18.873 -2.462 -17.784 1.00 94.31 140 ASP A O 1
ATOM 1171 N N . PHE A 1 141 ? 18.945 -2.715 -20.014 1.00 94.50 141 PHE A N 1
ATOM 1172 C CA . PHE A 1 141 ? 17.998 -1.637 -20.289 1.00 94.50 141 PHE A CA 1
ATOM 1173 C C . PHE A 1 141 ? 16.587 -1.983 -19.792 1.00 94.50 141 PHE A C 1
ATOM 1175 O O . PHE A 1 141 ? 15.928 -1.153 -19.164 1.00 94.50 141 PHE A O 1
ATOM 1182 N N . ALA A 1 142 ? 16.134 -3.217 -20.017 1.00 94.31 142 ALA A N 1
ATOM 1183 C CA . ALA A 1 142 ? 14.856 -3.703 -19.512 1.00 94.31 142 ALA A CA 1
ATOM 1184 C C . ALA A 1 142 ? 14.815 -3.719 -17.975 1.00 94.31 142 ALA A C 1
ATOM 1186 O O . ALA A 1 142 ? 13.795 -3.369 -17.380 1.00 94.31 142 ALA A O 1
ATOM 1187 N N . GLY A 1 143 ? 15.930 -4.073 -17.328 1.00 94.12 143 GLY A N 1
ATOM 1188 C CA . GLY A 1 143 ? 16.090 -4.002 -15.878 1.00 94.12 143 GLY A CA 1
ATOM 1189 C C . GLY A 1 143 ? 15.973 -2.573 -15.346 1.00 94.12 143 GLY A C 1
ATOM 1190 O O . GLY A 1 143 ? 15.254 -2.342 -14.372 1.00 94.12 143 GLY A O 1
ATOM 1191 N N . LEU A 1 144 ? 16.608 -1.605 -16.016 1.00 95.62 144 LEU A N 1
ATOM 1192 C CA . LEU A 1 144 ? 16.455 -0.185 -15.696 1.00 95.62 144 LEU A CA 1
ATOM 1193 C C . LEU A 1 144 ? 14.997 0.265 -15.854 1.00 95.62 144 LEU A C 1
ATOM 1195 O O . LEU A 1 144 ? 14.439 0.848 -14.933 1.00 95.62 144 LEU A O 1
ATOM 1199 N N . PHE A 1 145 ? 14.347 -0.058 -16.975 1.00 95.88 145 PHE A N 1
ATOM 1200 C CA . PHE A 1 145 ? 12.938 0.282 -17.184 1.00 95.88 145 PHE A CA 1
ATOM 1201 C C . PHE A 1 145 ? 12.033 -0.309 -16.093 1.00 95.88 145 PHE A C 1
ATOM 1203 O O . PHE A 1 145 ? 11.193 0.396 -15.537 1.00 95.88 145 PHE A O 1
ATOM 1210 N N . ALA A 1 146 ? 12.225 -1.583 -15.741 1.00 94.19 146 ALA A N 1
ATOM 1211 C CA . ALA A 1 146 ? 11.465 -2.236 -14.680 1.00 94.19 146 ALA A CA 1
ATOM 1212 C C . ALA A 1 146 ? 11.673 -1.564 -13.312 1.00 94.19 146 ALA A C 1
ATOM 1214 O O . ALA A 1 146 ? 10.711 -1.413 -12.556 1.00 94.19 146 ALA A O 1
ATOM 1215 N N . LYS A 1 147 ? 12.903 -1.127 -13.008 1.00 93.88 147 LYS A N 1
ATOM 1216 C CA . LYS A 1 147 ? 13.216 -0.354 -11.801 1.00 93.88 147 LYS A CA 1
ATOM 1217 C C . LYS A 1 147 ? 12.417 0.954 -11.759 1.00 93.88 147 LYS A C 1
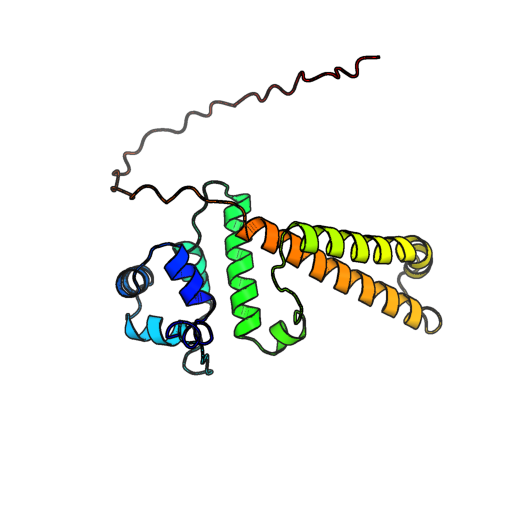ATOM 1219 O O . LYS A 1 147 ? 11.683 1.162 -10.795 1.00 93.88 147 LYS A O 1
ATOM 1224 N N . GLU A 1 148 ? 12.495 1.775 -12.806 1.00 95.81 148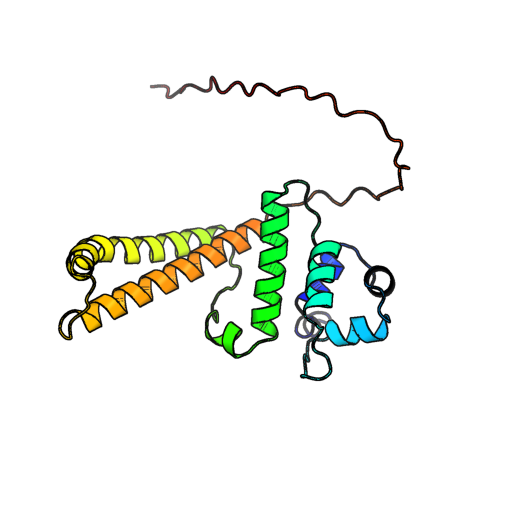 GLU A N 1
ATOM 1225 C CA . GLU A 1 148 ? 11.797 3.072 -12.856 1.00 95.81 148 GLU A CA 1
ATOM 1226 C C . GLU A 1 148 ? 10.267 2.900 -12.802 1.00 95.81 148 GLU A C 1
ATOM 1228 O O . GLU A 1 148 ? 9.560 3.645 -12.123 1.00 95.81 148 GLU A O 1
ATOM 1233 N N . VAL A 1 149 ? 9.724 1.860 -13.450 1.00 95.31 149 VAL A N 1
ATOM 1234 C CA . VAL A 1 149 ? 8.289 1.528 -13.363 1.00 95.31 149 VAL A CA 1
ATOM 1235 C C . VAL A 1 149 ? 7.883 1.182 -11.929 1.00 95.31 149 VAL A C 1
ATOM 1237 O O . VAL A 1 149 ? 6.830 1.627 -11.466 1.00 95.31 149 VAL A O 1
ATOM 1240 N N . MET A 1 150 ? 8.701 0.411 -11.209 1.00 92.06 150 MET A N 1
ATOM 1241 C CA . MET A 1 150 ? 8.439 0.078 -9.807 1.00 92.06 150 MET A CA 1
ATOM 1242 C C . MET A 1 150 ? 8.517 1.311 -8.897 1.00 92.06 150 MET A C 1
ATOM 1244 O O . MET A 1 150 ? 7.647 1.487 -8.041 1.00 92.06 150 MET A O 1
ATOM 1248 N N . GLU A 1 151 ? 9.501 2.188 -9.094 1.00 91.75 151 GLU A N 1
ATOM 1249 C CA . GLU A 1 151 ? 9.635 3.447 -8.347 1.00 91.75 151 GLU A CA 1
ATOM 1250 C C . GLU A 1 151 ? 8.432 4.375 -8.603 1.00 91.75 151 GLU A C 1
ATOM 1252 O O . GLU A 1 151 ? 7.811 4.874 -7.655 1.00 91.75 151 GLU A O 1
ATOM 1257 N N . CYS A 1 152 ? 7.983 4.484 -9.858 1.00 94.50 152 CYS A N 1
ATOM 1258 C CA . CYS A 1 152 ? 6.767 5.206 -10.230 1.00 94.50 152 CYS A CA 1
ATOM 1259 C C . CYS A 1 152 ? 5.492 4.587 -9.630 1.00 94.50 152 CYS A C 1
ATOM 1261 O O . CYS A 1 152 ? 4.589 5.310 -9.194 1.00 94.50 152 CYS A O 1
ATOM 1263 N N . ALA A 1 153 ? 5.385 3.258 -9.560 1.00 92.00 153 ALA A N 1
ATOM 1264 C CA . ALA A 1 153 ? 4.255 2.594 -8.909 1.00 92.00 153 ALA A CA 1
ATOM 1265 C C . ALA A 1 153 ? 4.213 2.904 -7.401 1.00 92.00 153 ALA A C 1
ATOM 1267 O O . ALA A 1 153 ? 3.155 3.236 -6.857 1.00 92.00 153 ALA A O 1
ATOM 1268 N N . VAL A 1 154 ? 5.368 2.867 -6.729 1.00 88.81 154 VAL A N 1
ATOM 1269 C CA . VAL A 1 154 ? 5.503 3.217 -5.307 1.00 88.81 154 VAL A CA 1
ATOM 1270 C C . VAL A 1 154 ? 5.153 4.686 -5.053 1.00 88.81 154 VAL A C 1
ATOM 1272 O O . VAL A 1 154 ? 4.403 4.981 -4.117 1.00 88.81 154 VAL A O 1
ATOM 1275 N N . SER A 1 155 ? 5.624 5.616 -5.888 1.00 91.75 155 SER A N 1
ATOM 1276 C CA . SER A 1 155 ? 5.288 7.041 -5.754 1.00 91.75 155 SER A CA 1
ATOM 1277 C C . SER A 1 155 ? 3.803 7.320 -6.008 1.00 91.75 155 SER A C 1
ATOM 1279 O O . SER A 1 155 ? 3.196 8.113 -5.286 1.00 91.75 155 SER A O 1
ATOM 1281 N N . SER A 1 156 ? 3.188 6.602 -6.953 1.00 92.62 156 SER A N 1
ATOM 1282 C CA . SER A 1 156 ? 1.747 6.671 -7.225 1.00 92.62 156 SER A CA 1
ATOM 1283 C C . SER A 1 156 ? 0.925 6.234 -6.012 1.00 92.62 156 SER A C 1
ATOM 1285 O O . SER A 1 156 ? -0.014 6.925 -5.616 1.00 92.62 156 SER A O 1
ATOM 1287 N N . MET A 1 157 ? 1.298 5.118 -5.374 1.00 88.81 157 MET A N 1
ATOM 1288 C CA . MET A 1 157 ? 0.646 4.661 -4.141 1.00 88.81 157 MET A CA 1
ATOM 1289 C C . MET A 1 157 ? 0.800 5.683 -3.013 1.00 88.81 157 MET A C 1
ATOM 1291 O O . MET A 1 157 ? -0.184 6.018 -2.356 1.00 88.81 157 MET A O 1
ATOM 1295 N N . ASN A 1 158 ? 2.001 6.239 -2.834 1.00 88.31 158 ASN A N 1
ATOM 1296 C CA . ASN A 1 158 ? 2.243 7.296 -1.853 1.00 88.31 158 ASN A CA 1
ATOM 1297 C C . ASN A 1 158 ? 1.348 8.515 -2.081 1.00 88.31 158 ASN A C 1
ATOM 1299 O O . ASN A 1 158 ? 0.757 9.020 -1.130 1.00 88.31 158 ASN A O 1
ATOM 1303 N N . LEU A 1 159 ? 1.202 8.964 -3.329 1.00 92.12 159 LEU A N 1
ATOM 1304 C CA . LEU A 1 159 ? 0.317 10.071 -3.680 1.00 92.12 159 LEU A CA 1
ATOM 1305 C C . LEU A 1 159 ? -1.147 9.762 -3.345 1.00 92.12 159 LEU A C 1
ATOM 1307 O O . LEU A 1 159 ? -1.807 10.573 -2.691 1.00 92.12 159 LEU A O 1
ATOM 1311 N N . VAL A 1 160 ? -1.641 8.585 -3.740 1.00 89.62 160 VAL A N 1
ATOM 1312 C CA . VAL A 1 160 ? -3.012 8.148 -3.436 1.00 89.62 160 VAL A CA 1
ATOM 1313 C C . VAL A 1 160 ? -3.244 8.131 -1.927 1.00 89.62 160 VAL A C 1
ATOM 1315 O O . VAL A 1 160 ? -4.209 8.721 -1.445 1.00 89.62 160 VAL A O 1
ATOM 1318 N N . PHE A 1 161 ? -2.345 7.526 -1.156 1.00 86.62 161 PHE A N 1
ATOM 1319 C CA . PHE A 1 161 ? -2.486 7.416 0.296 1.00 86.62 161 PHE A CA 1
ATOM 1320 C C . PHE A 1 161 ? -2.385 8.771 0.998 1.00 86.62 161 PHE A C 1
ATOM 1322 O O . PHE A 1 161 ? -3.212 9.088 1.854 1.00 86.62 161 PHE A O 1
ATOM 1329 N N . SER A 1 162 ? -1.453 9.626 0.574 1.00 88.62 162 SER A N 1
ATOM 1330 C CA . SER A 1 162 ? -1.342 11.003 1.059 1.00 88.62 162 SER A CA 1
ATOM 1331 C C . SER A 1 162 ? -2.598 11.830 0.793 1.00 88.62 162 SER A C 1
ATOM 1333 O O . SER A 1 162 ? -2.928 12.697 1.611 1.00 88.62 162 SER A O 1
ATOM 1335 N N . ALA A 1 163 ? -3.288 11.587 -0.325 1.00 88.81 163 ALA A N 1
ATOM 1336 C CA . ALA A 1 163 ? -4.564 12.219 -0.636 1.00 88.81 163 ALA A CA 1
ATOM 1337 C C . ALA A 1 163 ? -5.694 11.661 0.246 1.00 88.81 163 ALA A C 1
ATOM 1339 O O . ALA A 1 163 ? -6.441 12.442 0.834 1.00 88.81 163 ALA A O 1
ATOM 1340 N N . LEU A 1 164 ? -5.783 10.335 0.408 1.00 85.00 164 LEU A N 1
ATOM 1341 C CA . LEU A 1 164 ? -6.804 9.683 1.239 1.00 85.00 164 LEU A CA 1
ATOM 1342 C C . LEU A 1 164 ? -6.741 10.131 2.706 1.00 85.00 164 LEU A C 1
ATOM 1344 O O . LEU A 1 164 ? -7.777 10.478 3.271 1.00 85.00 164 LEU A O 1
ATOM 1348 N N . GLU A 1 165 ? -5.548 10.208 3.300 1.00 79.12 165 GLU A N 1
ATOM 1349 C CA . GLU A 1 165 ? -5.339 10.678 4.683 1.00 79.12 165 GLU A CA 1
ATOM 1350 C C . GLU A 1 165 ? -5.791 12.132 4.905 1.00 79.12 165 GLU A C 1
ATOM 1352 O O . GLU A 1 165 ? -6.169 12.516 6.008 1.00 79.12 165 GLU A O 1
ATOM 1357 N N . ARG A 1 166 ? -5.773 12.960 3.853 1.00 75.69 166 ARG A N 1
ATOM 1358 C CA . ARG A 1 166 ? -6.111 14.393 3.928 1.00 75.69 166 ARG A CA 1
ATOM 1359 C C . ARG A 1 166 ? -7.532 14.711 3.483 1.00 75.69 166 ARG A C 1
ATOM 1361 O O . ARG A 1 166 ? -7.975 15.850 3.632 1.00 75.69 166 ARG A O 1
ATOM 1368 N N . THR A 1 167 ? -8.266 13.725 2.969 1.00 66.94 167 THR A N 1
ATOM 1369 C CA . THR A 1 167 ? -9.708 13.868 2.751 1.00 66.94 167 THR A CA 1
ATOM 1370 C C . THR A 1 167 ? -10.432 13.873 4.097 1.00 66.94 167 THR A C 1
ATOM 1372 O O . THR A 1 167 ? -10.656 12.832 4.712 1.00 66.94 167 THR A O 1
ATOM 1375 N N . VAL A 1 168 ? -10.775 15.075 4.567 1.00 54.59 168 VAL A N 1
ATOM 1376 C CA . VAL A 1 168 ? -11.561 15.299 5.786 1.00 54.59 168 VAL A CA 1
ATOM 1377 C C . VAL A 1 168 ? -12.922 14.621 5.632 1.00 54.59 168 VAL A C 1
ATOM 1379 O O . VAL A 1 168 ? -13.720 15.013 4.781 1.00 54.59 168 VAL A O 1
ATOM 1382 N N . VAL A 1 169 ? -13.202 13.622 6.468 1.00 51.62 169 VAL A N 1
ATOM 1383 C CA . VAL A 1 169 ? -14.572 13.151 6.699 1.00 51.62 169 VAL A CA 1
ATOM 1384 C C . VAL A 1 169 ? -15.152 14.050 7.788 1.00 51.62 169 VAL A C 1
ATOM 1386 O O . VAL A 1 169 ? -14.530 14.245 8.834 1.00 51.62 169 VAL A O 1
ATOM 1389 N N . ALA A 1 170 ? -16.316 14.649 7.532 1.00 44.78 170 ALA A N 1
ATOM 1390 C CA . ALA A 1 170 ? -17.079 15.324 8.576 1.00 44.78 170 ALA A CA 1
ATOM 1391 C C . ALA A 1 170 ? -17.325 14.334 9.733 1.00 44.78 170 ALA A C 1
ATOM 1393 O O . ALA A 1 170 ? -17.535 13.152 9.462 1.00 44.78 170 ALA A O 1
ATOM 1394 N N . PRO A 1 171 ? -17.293 14.764 11.008 1.00 40.22 171 PRO A N 1
ATOM 1395 C CA . PRO A 1 171 ? -17.461 13.848 12.131 1.00 40.22 171 PRO A CA 1
ATOM 1396 C C . PRO A 1 171 ? -18.741 13.031 11.950 1.00 40.22 171 PRO A C 1
ATOM 1398 O O . PRO A 1 171 ? -19.802 13.593 11.657 1.00 40.22 171 PRO A O 1
ATOM 1401 N N . ALA A 1 172 ? -18.613 11.709 12.092 1.00 43.38 172 ALA A N 1
ATOM 1402 C CA . ALA A 1 172 ? -19.717 10.771 11.976 1.00 43.38 172 ALA A CA 1
ATOM 1403 C C . ALA A 1 172 ? -20.893 11.274 12.821 1.00 43.38 172 ALA A C 1
ATOM 1405 O O . ALA A 1 172 ? -20.778 11.447 14.037 1.00 43.38 172 ALA A O 1
ATOM 1406 N N . LYS A 1 173 ? -22.030 11.549 12.174 1.00 41.41 173 LYS A N 1
ATOM 1407 C CA . LYS A 1 173 ? -23.273 11.791 12.904 1.00 41.41 173 LYS A CA 1
ATOM 1408 C C . LYS A 1 173 ? -23.545 10.538 13.726 1.00 41.41 173 LYS A C 1
ATOM 1410 O O . LYS A 1 173 ? -23.578 9.445 13.168 1.00 41.41 173 LYS A O 1
ATOM 1415 N N . ASN A 1 174 ? -23.726 10.716 15.034 1.00 39.91 174 ASN A N 1
ATOM 1416 C CA . ASN A 1 174 ? -24.191 9.677 15.946 1.00 39.91 174 ASN A CA 1
ATOM 1417 C C . ASN A 1 174 ? -25.309 8.879 15.263 1.00 39.91 174 ASN A C 1
ATOM 1419 O O . ASN A 1 174 ? -26.372 9.430 14.975 1.00 39.91 174 ASN A O 1
ATOM 1423 N N . HIS A 1 175 ? -25.057 7.606 14.957 1.00 42.62 175 HIS A N 1
ATOM 1424 C CA . HIS A 1 175 ? -26.077 6.723 14.411 1.00 42.62 175 HIS A CA 1
ATOM 1425 C C . HIS A 1 175 ? -27.075 6.390 15.524 1.00 42.62 175 HIS A C 1
ATOM 1427 O O . HIS A 1 175 ? -26.972 5.365 16.198 1.00 42.62 175 HIS A O 1
ATOM 1433 N N . GLU A 1 176 ? -28.051 7.272 15.720 1.00 36.16 176 GLU A N 1
ATOM 1434 C CA . GLU A 1 176 ? -29.318 6.894 16.326 1.00 36.16 176 GLU A CA 1
ATOM 1435 C C . GLU A 1 176 ? -30.014 5.938 15.346 1.00 36.16 176 GLU A C 1
ATOM 1437 O O . GLU A 1 176 ? -30.189 6.234 14.161 1.00 36.16 176 GLU A O 1
ATOM 1442 N N . LYS A 1 177 ? -30.303 4.723 15.817 1.00 42.31 177 LYS A N 1
ATOM 1443 C CA . LYS A 1 177 ? -30.853 3.630 15.009 1.00 42.31 177 LYS A CA 1
ATOM 1444 C C . LYS A 1 177 ? -32.219 4.038 14.447 1.00 42.31 177 LYS A C 1
ATOM 1446 O O . LYS A 1 177 ? -33.157 4.217 15.216 1.00 42.31 177 LYS A O 1
ATOM 1451 N N . VAL A 1 178 ? -32.358 4.101 13.123 1.00 32.88 178 VAL A N 1
ATOM 1452 C CA . VAL A 1 178 ? -33.672 4.183 12.463 1.00 32.88 178 VAL A CA 1
ATOM 1453 C C . VAL A 1 178 ? -34.085 2.767 12.037 1.00 32.88 178 VAL A C 1
ATOM 1455 O O . VAL A 1 178 ? -33.282 2.084 11.395 1.00 32.88 178 VAL A O 1
ATOM 1458 N N . PRO A 1 179 ? -35.290 2.280 12.396 1.00 32.94 179 PRO A N 1
ATOM 1459 C CA . PRO A 1 179 ? -35.741 0.951 12.009 1.00 32.94 179 PRO A CA 1
ATOM 1460 C C . PRO A 1 179 ? -35.993 0.884 10.500 1.00 32.94 179 PRO A C 1
ATOM 1462 O O . PRO A 1 179 ? -36.558 1.800 9.905 1.00 32.94 179 PRO A O 1
ATOM 1465 N N . ILE A 1 180 ? -35.587 -0.228 9.890 1.00 34.06 180 ILE A N 1
ATOM 1466 C CA . ILE A 1 180 ? -35.805 -0.514 8.472 1.00 34.06 180 ILE A CA 1
ATOM 1467 C C . ILE A 1 180 ? -37.301 -0.783 8.257 1.00 34.06 180 ILE A C 1
ATOM 1469 O O . ILE A 1 180 ? -37.788 -1.870 8.562 1.00 34.06 180 ILE A O 1
ATOM 1473 N N . GLU A 1 181 ? -38.028 0.191 7.707 1.00 31.42 181 GLU A N 1
ATOM 1474 C CA . GLU A 1 181 ? -39.340 -0.040 7.098 1.00 31.42 181 GLU A CA 1
ATOM 1475 C C . GLU A 1 181 ? -39.207 -0.171 5.574 1.00 31.42 181 GLU A C 1
ATOM 1477 O O . GLU A 1 181 ? -38.790 0.739 4.858 1.00 31.42 181 GLU A O 1
ATOM 1482 N N . ASN A 1 182 ? -39.594 -1.347 5.081 1.00 42.06 182 ASN A N 1
ATOM 1483 C CA . ASN A 1 182 ? -39.645 -1.736 3.676 1.00 42.06 182 ASN A CA 1
ATOM 1484 C C . ASN A 1 182 ? -40.555 -0.823 2.838 1.00 42.06 182 ASN A C 1
ATOM 1486 O O . ASN A 1 182 ? -41.767 -1.038 2.863 1.00 42.06 182 ASN A O 1
ATOM 1490 N N . LYS A 1 183 ? -40.024 0.082 1.995 1.00 32.78 183 LYS A N 1
ATOM 1491 C CA . LYS A 1 183 ? -40.785 0.632 0.847 1.00 32.78 183 LYS A CA 1
ATOM 1492 C C . LYS A 1 183 ? -39.933 0.898 -0.408 1.00 32.78 183 LYS A C 1
ATOM 1494 O O . LYS A 1 183 ? -39.076 1.768 -0.432 1.00 32.78 183 LYS A O 1
ATOM 1499 N N . LYS A 1 184 ? -40.268 0.120 -1.450 1.00 33.06 184 LYS A N 1
ATOM 1500 C CA . LYS A 1 184 ? -40.186 0.317 -2.916 1.00 33.06 184 LYS A CA 1
ATOM 1501 C C . LYS A 1 184 ? -39.170 1.332 -3.470 1.00 33.06 184 LYS A C 1
ATOM 1503 O O . LYS A 1 184 ? -39.373 2.540 -3.409 1.00 33.06 184 LYS A O 1
ATOM 1508 N N . ILE A 1 185 ? -38.185 0.796 -4.192 1.00 33.47 185 ILE A N 1
ATOM 1509 C CA . ILE A 1 185 ? -37.300 1.525 -5.107 1.00 33.47 185 ILE A CA 1
ATOM 1510 C C . ILE A 1 185 ? -38.133 2.079 -6.275 1.00 33.47 185 ILE A C 1
ATOM 1512 O O . ILE A 1 185 ? -38.686 1.317 -7.066 1.00 33.47 185 ILE A O 1
ATOM 1516 N N . ILE A 1 186 ? -38.204 3.406 -6.399 1.00 31.77 186 ILE A N 1
ATOM 1517 C CA . ILE A 1 186 ? -38.588 4.089 -7.641 1.00 31.77 186 ILE A CA 1
ATOM 1518 C C . ILE A 1 186 ? -37.330 4.786 -8.155 1.00 31.77 186 ILE A C 1
ATOM 1520 O O . ILE A 1 186 ? -36.865 5.762 -7.568 1.00 31.77 186 ILE A O 1
ATOM 1524 N N . ASN A 1 187 ? -36.777 4.268 -9.252 1.00 34.47 187 ASN A N 1
ATOM 1525 C CA . ASN A 1 187 ? -35.667 4.884 -9.973 1.00 34.47 187 ASN A CA 1
ATOM 1526 C C . ASN A 1 187 ? -36.086 6.265 -10.495 1.00 34.47 187 ASN A C 1
ATOM 1528 O O . ASN A 1 187 ? -36.926 6.366 -11.389 1.00 34.47 187 ASN A O 1
ATOM 1532 N N . LYS A 1 188 ? -35.462 7.329 -9.984 1.00 32.66 188 LYS A N 1
ATOM 1533 C CA . LYS A 1 188 ? -35.410 8.627 -10.666 1.00 32.66 188 LYS A CA 1
ATOM 1534 C C . LYS A 1 188 ? -33.984 8.866 -11.141 1.00 32.66 188 LYS A C 1
ATOM 1536 O O . LYS A 1 188 ? -33.087 9.138 -10.351 1.00 32.66 188 LYS A O 1
ATOM 1541 N N . VAL A 1 189 ? -33.811 8.741 -12.453 1.00 33.41 189 VAL A N 1
ATOM 1542 C CA . VAL A 1 189 ? -32.611 9.117 -13.203 1.00 33.41 189 VAL A CA 1
ATOM 1543 C C . VAL A 1 189 ? -32.271 10.576 -12.889 1.00 33.41 189 VAL A C 1
ATOM 1545 O O . VAL A 1 189 ? -33.104 11.463 -13.077 1.00 33.41 189 VAL A O 1
ATOM 1548 N N . ARG A 1 190 ? -31.055 10.832 -12.397 1.00 29.84 190 ARG A N 1
ATOM 1549 C CA . ARG A 1 190 ? -30.536 12.189 -12.198 1.00 29.84 190 ARG A CA 1
ATOM 1550 C C . ARG A 1 190 ? -29.774 12.591 -13.461 1.00 29.84 190 ARG A C 1
ATOM 1552 O O . ARG A 1 190 ? -28.712 12.051 -13.743 1.00 29.84 190 ARG A O 1
ATOM 1559 N N . VAL A 1 191 ? -30.349 13.512 -14.229 1.00 33.00 191 VAL A N 1
ATOM 1560 C CA . VAL A 1 191 ? -29.694 14.165 -15.371 1.00 33.00 191 VAL A CA 1
ATOM 1561 C C . VAL A 1 191 ? -28.608 15.096 -14.825 1.00 33.00 191 VAL A C 1
ATOM 1563 O O . VAL A 1 191 ? -28.905 15.966 -14.006 1.00 33.00 191 VAL A O 1
ATOM 1566 N N . VAL A 1 192 ? -27.357 14.909 -15.250 1.0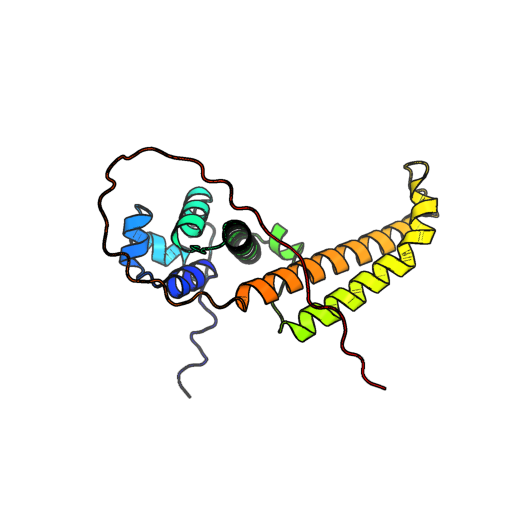0 31.86 192 VAL A N 1
ATOM 1567 C CA . VAL A 1 192 ? -26.237 15.806 -14.925 1.00 31.86 192 VAL A CA 1
ATOM 1568 C C . VAL A 1 192 ? -26.035 16.752 -16.107 1.00 31.86 192 VAL A C 1
ATOM 1570 O O . VAL A 1 192 ? -25.679 16.311 -17.195 1.00 31.86 192 VAL A O 1
ATOM 1573 N N . ASN A 1 193 ? -26.289 18.045 -15.900 1.00 29.27 193 ASN A N 1
ATOM 1574 C CA . ASN A 1 193 ? -26.058 19.098 -16.889 1.00 29.27 193 ASN A CA 1
ATOM 1575 C C . ASN A 1 193 ? -24.637 19.657 -16.696 1.00 29.27 193 ASN A C 1
ATOM 1577 O O . ASN A 1 193 ? -24.370 20.332 -15.703 1.00 29.27 193 ASN A O 1
ATOM 1581 N N . TYR A 1 194 ? -23.729 19.364 -17.628 1.00 31.91 194 TYR A N 1
ATOM 1582 C CA . TYR A 1 194 ? -22.392 19.960 -17.700 1.00 31.91 194 TYR A CA 1
ATOM 1583 C C . TYR A 1 194 ? -22.399 21.079 -18.735 1.00 31.91 194 TYR A C 1
ATOM 1585 O O . TYR A 1 194 ? -22.007 20.832 -19.864 1.00 31.91 194 TYR A O 1
ATOM 1593 N N . GLU A 1 195 ? -22.785 22.304 -18.378 1.00 32.44 195 GLU A N 1
ATOM 1594 C CA . GLU A 1 195 ? -22.376 23.466 -19.174 1.00 32.44 195 GLU A CA 1
ATOM 1595 C C . GLU A 1 195 ? -22.187 24.727 -18.324 1.00 32.44 195 GLU A C 1
ATOM 1597 O O . GLU A 1 195 ? -22.985 25.047 -17.446 1.00 32.44 195 GLU A O 1
ATOM 1602 N N . SER A 1 196 ? -21.145 25.474 -18.707 1.00 31.48 196 SER A N 1
ATOM 1603 C CA . SER A 1 196 ? -20.912 26.913 -18.512 1.00 31.48 196 SER A CA 1
ATOM 1604 C C . SER A 1 196 ? -20.129 27.401 -17.278 1.00 31.48 196 SER A C 1
ATOM 1606 O O . SER A 1 196 ? -20.652 28.031 -16.367 1.00 31.48 196 SER A O 1
ATOM 1608 N N . LYS A 1 197 ? -18.794 27.309 -17.369 1.00 32.97 197 LYS A N 1
ATOM 1609 C CA . LYS A 1 197 ? -17.916 28.456 -17.064 1.00 32.97 197 LYS A CA 1
ATOM 1610 C C . LYS A 1 197 ? -16.900 28.636 -18.194 1.00 32.97 197 LYS A C 1
ATOM 1612 O O . LYS A 1 197 ? -15.804 28.088 -18.168 1.00 32.97 197 LYS A O 1
ATOM 1617 N N . ARG A 1 198 ? -17.304 29.394 -19.219 1.00 35.72 198 ARG A N 1
ATOM 1618 C CA . ARG A 1 198 ? -16.389 29.959 -20.217 1.00 35.72 198 ARG A CA 1
ATOM 1619 C C . ARG A 1 198 ? -15.628 31.123 -19.577 1.00 35.72 198 ARG A C 1
ATOM 1621 O O . ARG A 1 198 ? -16.243 32.043 -19.056 1.00 35.72 198 ARG A O 1
ATOM 1628 N N . LEU A 1 199 ? -14.302 31.010 -19.620 1.00 37.19 199 LEU A N 1
ATOM 1629 C CA . LEU A 1 199 ? -13.315 32.048 -19.940 1.00 37.19 199 LEU A CA 1
ATOM 1630 C C . LEU A 1 199 ? -13.755 33.512 -19.752 1.00 37.19 199 LEU A C 1
ATOM 1632 O O . LEU A 1 199 ? -14.427 34.077 -20.610 1.00 37.19 199 LEU A O 1
ATOM 1636 N N . CYS A 1 200 ? -13.211 34.151 -18.717 1.00 33.81 200 CYS A N 1
ATOM 1637 C CA . CYS A 1 200 ? -12.922 35.583 -18.727 1.00 33.81 200 CYS A CA 1
ATOM 1638 C C . CYS A 1 200 ? -11.403 35.750 -18.594 1.00 33.81 200 CYS A C 1
ATOM 1640 O O . CYS A 1 200 ? -10.887 35.860 -17.487 1.00 33.81 200 CYS A O 1
ATOM 1642 N N . ILE A 1 201 ? -10.689 35.732 -19.722 1.00 35.34 201 ILE A N 1
ATOM 1643 C CA . ILE A 1 201 ? -9.351 36.329 -19.813 1.00 35.34 201 ILE A CA 1
ATOM 1644 C C . ILE A 1 201 ? -9.583 37.715 -20.413 1.00 35.34 201 ILE A C 1
ATOM 1646 O O . ILE A 1 201 ? -9.929 37.844 -21.588 1.00 35.34 201 ILE A O 1
ATOM 1650 N N . GLY A 1 202 ? -9.522 38.728 -19.552 1.00 40.72 202 GLY A N 1
ATOM 1651 C CA . GLY A 1 202 ? -9.563 40.136 -19.923 1.00 40.72 202 GLY A CA 1
ATOM 1652 C C . GLY A 1 202 ? -8.171 40.621 -20.318 1.00 40.72 202 GLY A C 1
ATOM 1653 O O . GLY A 1 202 ? -7.188 40.216 -19.706 1.00 40.72 202 GLY A O 1
ATOM 1654 N N . ARG A 1 203 ? -8.175 41.429 -21.378 1.00 37.38 203 ARG A N 1
ATOM 1655 C CA . ARG A 1 203 ? -7.081 42.129 -22.066 1.00 37.38 203 ARG A CA 1
ATOM 1656 C C . ARG A 1 203 ? -6.087 42.847 -21.163 1.00 37.38 203 ARG A C 1
ATOM 1658 O O . ARG A 1 203 ? -6.538 43.405 -20.141 1.00 37.38 203 ARG A O 1
#

Sequence (203 aa):
MKNEMNERCKSVLKDYRERAGFKQEEAAQRLNISSHTLYNYETAHVTRRNMPPDEIVLKMTELYINDDDPVRERMKRDYMKIQHLSESNLVFGSMFLNVMPRDLPTAFLMHQIEHEDVKRLEEPMRRVIIDNKIDETEADFAGLFAKEVMECAVSSMNLVFSALERTVVAPAKNHEKVPIENKKIINKVRVVNYESKRLCIGR

pLDDT: mean 76.91, std 23.39, range [27.78, 97.25]

Secondary structure (DSSP, 8-state):
--SSSSGGGB-HHHHHHHHTT--HHHHHHHHTS-HHHHHHHHBS---TTSPPPHHHHHHHHHHH---SSHHHHHHHHHHHHHHHHHHH-HHHHHHSTT-----HHHHHHHHHHHHHHHHHHHHHHHHHGGGS---TTTHHHHHHHHHHHHHHHHHHHHHHHHHHHHSPPPPPP--PPPP------------------------